Protein AF-A0AAW9BPW0-F1 (afdb_monomer_lite)

Sequence (203 aa):
VCSATAFMILITGAYNVHGAVEGAFLVQNLPADIGANGPVFTQMAIESALPGVGKPFIAVALFFFAFTTILAYYYIAETNIAYIRRTFKVNGLMFILKLVLISAVFYGTVKTANLAWAMGDVGVGLMAWLNIVGILIIFFMSKPALKALTDYEEQQKQGVTEFTFNPVALGIKGADYWEEKYKRKTGQAPTTETTATDTVEQP

Radius of gyration: 25.59 Å; chains: 1; bounding box: 52×50×66 Å

Secondary structure (DSSP, 8-state):
-HHHHHHHHHHTT--EEE-SSTT-EEEESS-TTS-TTSTHHHHHHHHHHSTTTHHHHHHHHHHHHHHHHHHHHHHHHHHHHHHHHHHS--TTHHHHHHHHHHHHHHHHHHS-HHHHHHHHHHHHHHHHHHHHHHHHHHHHHT-HHHHHHHHHHHHHHTT-SS----TTTTT--S-HHHHHHHHHHHSS---SS----------

Structure (mmCIF, N/CA/C/O backbone):
data_AF-A0AAW9BPW0-F1
#
_entry.id   AF-A0AAW9BPW0-F1
#
loop_
_atom_site.group_PDB
_atom_site.id
_atom_site.type_symbol
_atom_site.label_atom_id
_atom_site.label_alt_id
_atom_site.label_comp_id
_atom_site.label_asym_id
_atom_site.label_entity_id
_atom_site.label_seq_id
_atom_site.pdbx_PDB_ins_code
_atom_site.Cartn_x
_atom_site.Cartn_y
_atom_site.Cartn_z
_atom_site.occupancy
_atom_site.B_iso_or_equiv
_atom_site.auth_seq_id
_atom_site.auth_comp_id
_atom_site.auth_asym_id
_atom_site.auth_atom_id
_atom_site.pdbx_PDB_model_num
ATOM 1 N N . VAL A 1 1 ? -0.744 10.289 -6.078 1.00 85.56 1 VAL A N 1
ATOM 2 C CA . VAL A 1 1 ? 0.476 9.609 -6.586 1.00 85.56 1 VAL A CA 1
ATOM 3 C C . VAL A 1 1 ? 0.210 8.927 -7.921 1.00 85.56 1 VAL A C 1
ATOM 5 O O . VAL A 1 1 ? 0.767 9.388 -8.904 1.00 85.56 1 VAL A O 1
ATOM 8 N N . CYS A 1 2 ? -0.694 7.941 -8.006 1.00 91.19 2 CYS A N 1
ATOM 9 C CA . CYS A 1 2 ? -0.978 7.225 -9.263 1.00 91.19 2 CYS A CA 1
ATOM 10 C C . CYS A 1 2 ? -1.364 8.146 -10.434 1.00 91.19 2 CYS A C 1
ATOM 12 O O . CYS A 1 2 ? -0.842 7.983 -11.532 1.00 91.19 2 CYS A O 1
ATOM 14 N N . SER A 1 3 ? -2.197 9.166 -10.194 1.00 93.50 3 SER A N 1
ATOM 15 C CA . SER A 1 3 ? -2.569 10.142 -11.231 1.00 93.50 3 SER A CA 1
ATOM 16 C C . SER A 1 3 ? -1.369 10.938 -11.751 1.00 93.50 3 SER A C 1
ATOM 18 O O . SER A 1 3 ? -1.261 11.164 -12.949 1.00 93.50 3 SER A O 1
ATOM 20 N N . ALA A 1 4 ? -0.433 11.317 -10.873 1.00 91.56 4 ALA A N 1
ATOM 21 C CA . ALA A 1 4 ? 0.786 12.013 -11.282 1.00 91.56 4 ALA A CA 1
ATOM 22 C C . ALA A 1 4 ? 1.671 11.102 -12.145 1.00 91.56 4 ALA A C 1
ATOM 24 O O . ALA A 1 4 ? 2.135 11.529 -13.194 1.00 91.56 4 ALA A O 1
ATOM 25 N N . THR A 1 5 ? 1.840 9.831 -11.759 1.00 92.00 5 THR A N 1
ATOM 26 C CA . THR A 1 5 ? 2.554 8.828 -12.568 1.00 92.00 5 THR A CA 1
ATOM 27 C C . THR A 1 5 ? 1.937 8.670 -13.954 1.00 92.00 5 THR A C 1
ATOM 29 O O . THR A 1 5 ? 2.659 8.721 -14.947 1.00 92.00 5 THR A O 1
ATOM 32 N N . ALA A 1 6 ? 0.610 8.552 -14.032 1.00 92.25 6 ALA A N 1
ATOM 33 C CA . ALA A 1 6 ? -0.099 8.439 -15.300 1.00 92.25 6 ALA A CA 1
ATOM 34 C C . ALA A 1 6 ? 0.094 9.682 -16.182 1.00 92.25 6 ALA A C 1
ATOM 36 O O . ALA A 1 6 ? 0.446 9.552 -17.351 1.00 92.25 6 ALA A O 1
ATOM 37 N N . PHE A 1 7 ? -0.069 10.888 -15.631 1.00 93.38 7 PHE A N 1
ATOM 38 C CA . PHE A 1 7 ? 0.131 12.120 -16.397 1.00 93.38 7 PHE A CA 1
ATOM 39 C C . PHE A 1 7 ? 1.570 12.291 -16.875 1.00 93.38 7 PHE A C 1
ATOM 41 O O . PHE A 1 7 ? 1.772 12.673 -18.022 1.00 93.38 7 PHE A O 1
ATOM 48 N N . MET A 1 8 ? 2.565 11.953 -16.051 1.00 91.75 8 MET A N 1
ATOM 49 C CA . MET A 1 8 ? 3.968 11.980 -16.474 1.00 91.75 8 MET A CA 1
ATOM 50 C C . MET A 1 8 ? 4.202 11.060 -17.674 1.00 91.75 8 MET A C 1
ATOM 52 O O . MET A 1 8 ? 4.782 11.495 -18.663 1.00 91.75 8 MET A O 1
ATOM 56 N N . ILE A 1 9 ? 3.701 9.823 -17.625 1.00 92.94 9 ILE A N 1
ATOM 57 C CA . ILE A 1 9 ? 3.810 8.853 -18.725 1.00 92.94 9 ILE A CA 1
ATOM 58 C C . ILE A 1 9 ? 3.116 9.359 -19.999 1.00 92.94 9 ILE A C 1
ATOM 60 O O . ILE A 1 9 ? 3.687 9.285 -21.085 1.00 92.94 9 ILE A O 1
ATOM 64 N N . LEU A 1 10 ? 1.900 9.895 -19.876 1.00 93.25 10 LEU A N 1
ATOM 65 C CA . LEU A 1 10 ? 1.103 10.330 -21.024 1.00 93.25 10 LEU A CA 1
ATOM 66 C C . LEU A 1 10 ? 1.666 11.593 -21.689 1.00 93.25 10 LEU A C 1
ATOM 68 O O . LEU A 1 10 ? 1.782 11.628 -22.910 1.00 93.25 10 LEU A O 1
ATOM 72 N N . ILE A 1 11 ? 2.043 12.608 -20.903 1.00 93.50 11 ILE A N 1
ATOM 73 C CA . ILE A 1 11 ? 2.557 13.891 -21.417 1.00 93.50 11 ILE A CA 1
ATOM 74 C C . ILE A 1 11 ? 3.910 13.705 -22.110 1.00 93.50 11 ILE A C 1
ATOM 76 O O . ILE A 1 11 ? 4.181 14.349 -23.118 1.00 93.50 11 ILE A O 1
ATOM 80 N N . THR A 1 12 ? 4.753 12.813 -21.591 1.00 92.06 12 THR A N 1
ATOM 81 C CA . THR A 1 12 ? 6.087 12.541 -22.153 1.00 92.06 12 THR A CA 1
ATOM 82 C C . THR A 1 12 ? 6.064 11.570 -23.332 1.00 92.06 12 THR A C 1
ATOM 84 O O . THR A 1 12 ? 7.098 11.332 -23.948 1.00 92.06 12 THR A O 1
ATOM 87 N N . GLY A 1 13 ? 4.908 10.975 -23.645 1.00 91.25 13 GLY A N 1
ATOM 88 C CA . GLY A 1 13 ? 4.811 9.934 -24.666 1.00 91.25 13 GLY A CA 1
ATOM 89 C C . GLY A 1 13 ? 5.504 8.623 -24.281 1.00 91.25 13 GLY A C 1
ATOM 90 O O . GLY A 1 13 ? 5.686 7.762 -25.131 1.00 91.25 13 GLY A O 1
ATOM 91 N N . ALA A 1 14 ? 5.884 8.427 -23.016 1.00 91.38 14 ALA A N 1
ATOM 92 C CA . ALA A 1 14 ? 6.613 7.248 -22.553 1.00 91.38 14 ALA A CA 1
ATOM 93 C C . ALA A 1 14 ? 5.687 6.038 -22.323 1.00 91.38 14 ALA A C 1
ATOM 95 O O . ALA A 1 14 ? 5.677 5.456 -21.240 1.00 91.38 14 ALA A O 1
ATOM 96 N N . TYR A 1 15 ? 4.894 5.656 -23.326 1.00 91.62 15 TYR A N 1
ATOM 97 C CA . TYR A 1 15 ? 3.961 4.526 -23.283 1.00 91.62 15 TYR A CA 1
ATOM 98 C C . TYR A 1 15 ? 3.898 3.785 -24.621 1.00 91.62 15 TYR A C 1
ATOM 100 O O . TYR A 1 15 ? 4.155 4.361 -25.677 1.00 91.62 15 TYR A O 1
ATOM 108 N N . ASN A 1 16 ? 3.476 2.522 -24.566 1.00 91.31 16 ASN A N 1
ATOM 109 C CA . ASN A 1 16 ? 3.155 1.705 -25.734 1.00 91.31 16 ASN A CA 1
ATOM 110 C C . ASN A 1 16 ? 1.688 1.261 -25.657 1.00 91.31 16 ASN A C 1
ATOM 112 O O . ASN A 1 16 ? 1.206 0.883 -24.588 1.00 91.31 16 ASN A O 1
ATOM 116 N N . VAL A 1 17 ? 0.982 1.283 -26.787 1.00 89.06 17 VAL A N 1
ATOM 117 C CA . VAL A 1 17 ? -0.395 0.790 -26.913 1.00 89.06 17 VAL A CA 1
ATOM 118 C C . VAL A 1 17 ? -0.365 -0.513 -27.692 1.00 89.06 17 VAL A C 1
ATOM 120 O O . VAL A 1 17 ? -0.001 -0.534 -28.869 1.00 89.06 17 VAL A O 1
ATOM 123 N N . HIS A 1 18 ? -0.760 -1.594 -27.031 1.00 85.38 18 HIS A N 1
ATOM 124 C CA . HIS A 1 18 ? -0.853 -2.914 -27.643 1.00 85.38 18 HIS A CA 1
ATOM 125 C C . HIS A 1 18 ? -2.139 -3.008 -28.474 1.00 85.38 18 HIS A C 1
ATOM 127 O O . HIS A 1 18 ? -3.193 -2.516 -28.068 1.00 85.38 18 HIS A O 1
ATOM 133 N N . GLY A 1 19 ? -2.032 -3.598 -29.660 1.00 83.12 19 GLY A N 1
ATOM 134 C CA . GLY A 1 19 ? -3.157 -3.897 -30.536 1.00 83.12 19 GLY A CA 1
ATOM 135 C C . GLY A 1 19 ? -3.869 -5.192 -30.149 1.00 83.12 19 GLY A C 1
ATOM 136 O O . GLY A 1 19 ? -3.520 -5.857 -29.179 1.00 83.12 19 GLY A O 1
ATOM 137 N N . ALA A 1 20 ? -4.880 -5.559 -30.939 1.00 81.19 20 ALA A N 1
ATOM 138 C CA . ALA A 1 20 ? -5.683 -6.762 -30.704 1.00 81.19 20 ALA A CA 1
ATOM 139 C C . ALA A 1 20 ? -4.927 -8.079 -30.973 1.00 81.19 20 ALA A C 1
ATOM 141 O O . ALA A 1 20 ? -5.344 -9.130 -30.497 1.00 81.19 20 ALA A O 1
ATOM 142 N N . VAL A 1 21 ? -3.839 -8.027 -31.748 1.00 83.25 21 VAL A N 1
ATOM 143 C CA . VAL A 1 21 ? -2.979 -9.180 -32.042 1.00 83.25 21 VAL A CA 1
ATOM 144 C C . VAL A 1 21 ? -1.733 -9.091 -31.169 1.00 83.25 21 VAL A C 1
ATOM 146 O O . VAL A 1 21 ? -1.126 -8.026 -31.057 1.00 83.25 21 VAL A O 1
ATOM 149 N N . GLU A 1 22 ? -1.347 -10.208 -30.558 1.00 73.62 22 GLU A N 1
ATOM 150 C CA . GLU A 1 22 ? -0.160 -10.290 -29.709 1.00 73.62 22 GLU A CA 1
ATOM 151 C C . GLU A 1 22 ? 1.098 -9.876 -30.498 1.00 73.62 22 GLU A C 1
ATOM 153 O O . GLU A 1 22 ? 1.345 -10.360 -31.602 1.00 73.62 22 GLU A O 1
ATOM 158 N N . GLY A 1 23 ? 1.858 -8.916 -29.964 1.00 72.50 23 GLY A N 1
ATOM 159 C CA . GLY A 1 23 ? 3.029 -8.333 -30.633 1.00 72.50 23 GLY A CA 1
ATOM 160 C C . GLY A 1 23 ? 2.731 -7.217 -31.645 1.00 72.50 23 GLY A C 1
ATOM 161 O O . GLY A 1 23 ? 3.667 -6.571 -32.113 1.00 72.50 23 GLY A O 1
ATOM 162 N N . ALA A 1 24 ? 1.463 -6.932 -31.958 1.00 81.50 24 ALA A N 1
ATOM 163 C CA . ALA A 1 24 ? 1.099 -5.747 -32.728 1.00 81.50 24 ALA A CA 1
ATOM 164 C C . ALA A 1 24 ? 0.989 -4.529 -31.799 1.00 81.50 24 ALA A C 1
ATOM 166 O O . ALA A 1 24 ? 0.305 -4.578 -30.777 1.00 81.50 24 ALA A O 1
ATOM 167 N N . PHE A 1 25 ? 1.616 -3.414 -32.172 1.00 84.38 25 PHE A N 1
ATOM 168 C CA . PHE A 1 25 ? 1.503 -2.143 -31.456 1.00 84.38 25 PHE A CA 1
ATOM 169 C C . PHE A 1 25 ? 0.718 -1.138 -32.299 1.00 84.38 25 PHE A C 1
ATOM 171 O O . PHE A 1 25 ? 1.009 -0.951 -33.477 1.00 84.38 25 PHE A O 1
ATOM 178 N N . LEU A 1 26 ? -0.273 -0.481 -31.692 1.00 86.00 26 LEU A N 1
ATOM 179 C CA . LEU A 1 26 ? -0.971 0.659 -32.301 1.00 86.00 26 LEU A CA 1
ATOM 180 C C . LEU A 1 26 ? -0.131 1.933 -32.187 1.00 86.00 26 LEU A C 1
ATOM 182 O O . LEU A 1 26 ? -0.121 2.763 -33.090 1.00 86.00 26 LEU A O 1
ATOM 186 N N . VAL A 1 27 ? 0.577 2.072 -31.065 1.00 86.00 27 VAL A N 1
ATOM 187 C CA . VAL A 1 27 ? 1.527 3.152 -30.794 1.00 86.00 27 VAL A CA 1
ATOM 188 C C . VAL A 1 27 ? 2.721 2.536 -30.075 1.00 86.00 27 VAL A C 1
ATOM 190 O O . VAL A 1 27 ? 2.547 1.890 -29.042 1.00 86.00 27 VAL A O 1
ATOM 193 N N . GLN A 1 28 ? 3.925 2.734 -30.609 1.00 87.38 28 GLN A N 1
ATOM 194 C CA . GLN A 1 28 ? 5.168 2.242 -30.020 1.00 87.38 28 GLN A CA 1
ATOM 195 C C . GLN A 1 28 ? 6.159 3.400 -29.875 1.00 87.38 28 GLN A C 1
ATOM 197 O O . GLN A 1 28 ? 6.861 3.744 -30.821 1.00 87.38 28 GLN A O 1
ATOM 202 N N . ASN A 1 29 ? 6.212 4.000 -28.687 1.00 88.19 29 ASN A N 1
ATOM 203 C CA . ASN A 1 29 ? 7.162 5.073 -28.372 1.00 88.19 29 ASN A CA 1
ATOM 204 C C . ASN A 1 29 ? 8.427 4.550 -27.675 1.00 88.19 29 ASN A C 1
ATOM 206 O O . ASN A 1 29 ? 9.443 5.238 -27.615 1.00 88.19 29 ASN A O 1
ATOM 210 N N . LEU A 1 30 ? 8.365 3.334 -27.127 1.00 88.12 30 LEU A N 1
ATOM 211 C CA . LEU A 1 30 ? 9.434 2.691 -26.373 1.00 88.12 30 LEU A CA 1
ATOM 212 C C . LEU A 1 30 ? 9.735 1.281 -26.914 1.00 88.12 30 LEU A C 1
ATOM 214 O O . LEU A 1 30 ? 8.862 0.664 -27.535 1.00 88.12 30 LEU A O 1
ATOM 218 N N . PRO A 1 31 ? 10.943 0.739 -26.663 1.00 86.56 31 PRO A N 1
ATOM 219 C CA . PRO A 1 31 ? 11.310 -0.625 -27.045 1.00 86.56 31 PRO A CA 1
ATOM 220 C C . PRO A 1 31 ? 10.279 -1.685 -26.610 1.00 86.56 31 PRO A C 1
ATOM 222 O O . PRO A 1 31 ? 9.701 -1.601 -25.525 1.00 86.56 31 PRO A O 1
ATOM 225 N N . ALA A 1 32 ? 10.021 -2.665 -27.484 1.00 82.06 32 ALA A N 1
ATOM 226 C CA . ALA A 1 32 ? 8.979 -3.685 -27.295 1.00 82.06 32 ALA A CA 1
ATOM 227 C C . ALA A 1 32 ? 9.326 -4.743 -26.228 1.00 82.06 32 ALA A C 1
ATOM 229 O O . ALA A 1 32 ? 8.452 -5.478 -25.780 1.00 82.06 32 ALA A O 1
ATOM 230 N N . ASP A 1 33 ? 10.590 -4.820 -25.816 1.00 82.44 33 ASP A N 1
ATOM 231 C CA . ASP A 1 33 ? 11.089 -5.683 -24.743 1.00 82.44 33 ASP A CA 1
ATOM 232 C C . ASP A 1 33 ? 10.779 -5.136 -23.338 1.00 82.44 33 ASP A C 1
ATOM 234 O O . ASP A 1 33 ? 10.917 -5.853 -22.344 1.00 82.44 33 ASP A O 1
ATOM 238 N N . ILE A 1 34 ? 10.321 -3.883 -23.232 1.00 83.69 34 ILE A N 1
ATOM 239 C CA . ILE A 1 34 ? 9.917 -3.296 -21.955 1.00 83.69 34 ILE A CA 1
ATOM 240 C C . ILE A 1 34 ? 8.580 -3.895 -21.515 1.00 83.69 34 ILE A C 1
ATOM 242 O O . ILE A 1 34 ? 7.519 -3.600 -22.064 1.00 83.69 34 ILE A O 1
ATOM 246 N N . GLY A 1 35 ? 8.629 -4.706 -20.458 1.00 79.88 35 GLY A N 1
ATOM 247 C CA . GLY A 1 35 ? 7.435 -5.296 -19.863 1.00 79.88 35 GLY A CA 1
ATOM 248 C C . GLY A 1 35 ? 6.467 -4.239 -19.319 1.00 79.88 35 GLY A C 1
ATOM 249 O O . GLY A 1 35 ? 6.855 -3.402 -18.503 1.00 79.88 35 GLY A O 1
ATOM 250 N N . ALA A 1 36 ? 5.189 -4.343 -19.707 1.00 81.38 36 ALA A N 1
ATOM 251 C CA . ALA A 1 36 ? 4.085 -3.466 -19.283 1.00 81.38 36 ALA A CA 1
ATOM 252 C C . ALA A 1 36 ? 3.982 -3.286 -17.755 1.00 81.38 36 ALA A C 1
ATOM 254 O O . ALA A 1 36 ? 3.583 -2.236 -17.261 1.00 81.38 36 ALA A O 1
ATOM 255 N N . ASN A 1 37 ? 4.394 -4.308 -17.006 1.00 82.50 37 ASN A N 1
ATOM 256 C CA . ASN A 1 37 ? 4.209 -4.412 -15.560 1.00 82.50 37 ASN A CA 1
ATOM 257 C C . ASN A 1 37 ? 5.405 -3.880 -14.749 1.00 82.50 37 ASN A C 1
ATOM 259 O O . ASN A 1 37 ? 5.519 -4.158 -13.552 1.00 82.50 37 ASN A O 1
ATOM 263 N N . GLY A 1 38 ? 6.328 -3.176 -15.411 1.00 84.69 38 GLY A N 1
ATOM 264 C CA . GLY A 1 38 ? 7.549 -2.641 -14.821 1.00 84.69 38 GLY A CA 1
ATOM 265 C C . GLY A 1 38 ? 7.512 -1.124 -14.591 1.00 84.69 38 GLY A C 1
ATOM 266 O O . GLY A 1 38 ? 6.766 -0.398 -15.245 1.00 84.69 38 GLY A O 1
ATOM 267 N N . PRO A 1 39 ? 8.388 -0.601 -13.715 1.00 88.88 39 PRO A N 1
ATOM 268 C CA . PRO A 1 39 ? 8.487 0.837 -13.444 1.00 88.88 39 PRO A CA 1
ATOM 269 C C . PRO A 1 39 ? 9.143 1.638 -14.582 1.00 88.88 39 PRO A C 1
ATOM 271 O O . PRO A 1 39 ? 9.270 2.861 -14.488 1.00 88.88 39 PRO A O 1
ATOM 274 N N . VAL A 1 40 ? 9.604 0.956 -15.633 1.00 90.94 40 VAL A N 1
ATOM 275 C CA . VAL A 1 40 ? 10.470 1.513 -16.676 1.00 90.94 40 VAL A CA 1
ATOM 276 C C . VAL A 1 40 ? 9.781 2.640 -17.446 1.00 90.94 40 VAL A C 1
ATOM 278 O O . VAL A 1 40 ? 10.431 3.635 -17.745 1.00 90.94 40 VAL A O 1
ATOM 281 N N . PHE A 1 41 ? 8.470 2.563 -17.691 1.00 91.88 41 PHE A N 1
ATOM 282 C CA . PHE A 1 41 ? 7.721 3.645 -18.347 1.00 91.88 41 PHE A CA 1
ATOM 283 C C . PHE A 1 41 ? 7.823 4.966 -17.575 1.00 91.88 41 PHE A C 1
ATOM 285 O O . PHE A 1 41 ? 8.129 6.005 -18.152 1.00 91.88 41 PHE A O 1
ATOM 292 N N . THR A 1 42 ? 7.679 4.919 -16.249 1.00 92.06 42 THR A N 1
ATOM 293 C CA . THR A 1 42 ? 7.848 6.094 -15.381 1.00 92.06 42 THR A CA 1
ATOM 294 C C . THR A 1 42 ? 9.293 6.588 -15.367 1.00 92.06 42 THR A C 1
ATOM 296 O O . THR A 1 42 ? 9.535 7.793 -15.367 1.00 92.06 42 THR A O 1
ATOM 299 N N . GLN A 1 43 ? 10.265 5.671 -15.365 1.00 92.50 43 GLN A N 1
ATOM 300 C CA . GLN A 1 43 ? 11.683 6.031 -15.431 1.00 92.50 43 GLN A CA 1
ATOM 301 C C . GLN A 1 43 ? 12.011 6.753 -16.741 1.00 92.50 43 GLN A C 1
ATOM 303 O O . GLN A 1 43 ? 12.674 7.784 -16.711 1.00 92.50 43 GLN A O 1
ATOM 308 N N . MET A 1 44 ? 11.514 6.251 -17.873 1.00 92.44 44 MET A N 1
ATOM 309 C CA . MET A 1 44 ? 11.705 6.864 -19.189 1.00 92.44 44 MET A CA 1
ATOM 310 C C . MET A 1 44 ? 10.962 8.198 -19.314 1.00 92.44 44 MET A C 1
ATOM 312 O O . MET A 1 44 ? 11.507 9.137 -19.888 1.00 92.44 44 MET A O 1
ATOM 316 N N . ALA A 1 45 ? 9.771 8.315 -18.716 1.00 92.25 45 ALA A N 1
ATOM 317 C CA . ALA A 1 45 ? 9.031 9.572 -18.654 1.00 92.25 45 ALA A CA 1
ATOM 318 C C . ALA A 1 45 ? 9.861 10.676 -17.983 1.00 92.25 45 ALA A C 1
ATOM 320 O O . ALA A 1 45 ? 10.103 11.724 -18.578 1.00 92.25 45 ALA A O 1
ATOM 321 N N . ILE A 1 46 ? 10.359 10.434 -16.766 1.00 92.69 46 ILE A N 1
ATOM 322 C CA . ILE A 1 46 ? 11.163 11.437 -16.052 1.00 92.69 46 ILE A CA 1
ATOM 323 C C . ILE A 1 46 ? 12.515 11.659 -16.720 1.00 92.69 46 ILE A C 1
ATOM 325 O O . ILE A 1 46 ? 12.976 12.794 -16.759 1.00 92.69 46 ILE A O 1
ATOM 329 N N . GLU A 1 47 ? 13.133 10.623 -17.284 1.00 93.25 47 GLU A N 1
ATOM 330 C CA . GLU A 1 47 ? 14.382 10.776 -18.034 1.00 93.25 47 GLU A CA 1
ATOM 331 C C . GLU A 1 47 ? 14.222 11.727 -19.226 1.00 93.25 47 GLU A C 1
ATOM 333 O O . GLU A 1 47 ? 15.129 12.502 -19.509 1.00 93.25 47 GLU A O 1
ATOM 338 N N . SER A 1 48 ? 13.065 11.719 -19.897 1.00 90.75 48 SER A N 1
ATOM 339 C CA . SER A 1 48 ? 12.798 12.653 -20.998 1.00 90.75 48 SER A CA 1
ATOM 340 C C . SER A 1 48 ? 12.684 14.111 -20.531 1.00 90.75 48 SER A C 1
ATOM 342 O O . SER A 1 48 ? 13.085 15.020 -21.253 1.00 90.75 48 SER A O 1
ATOM 344 N N . ALA A 1 49 ? 12.183 14.338 -19.312 1.00 88.88 49 ALA A N 1
ATOM 345 C CA . ALA A 1 49 ? 12.049 15.666 -18.719 1.00 88.88 49 ALA A CA 1
ATOM 346 C C . ALA A 1 49 ? 13.351 16.166 -18.063 1.00 88.88 49 ALA A C 1
ATOM 348 O O . ALA A 1 49 ? 13.649 17.357 -18.108 1.00 88.88 49 ALA A O 1
ATOM 349 N N . LEU A 1 50 ? 14.121 15.263 -17.445 1.00 89.81 50 LEU A N 1
ATOM 350 C CA . LEU A 1 50 ? 15.382 15.532 -16.749 1.00 89.81 50 LEU A CA 1
ATOM 351 C C . LEU A 1 50 ? 16.442 14.485 -17.148 1.00 89.81 50 LEU A C 1
ATOM 353 O O . LEU A 1 50 ? 16.692 13.537 -16.389 1.00 89.81 50 LEU A O 1
ATOM 357 N N . PRO A 1 51 ? 17.084 14.650 -18.319 1.00 90.19 51 PRO A N 1
ATOM 358 C CA . PRO A 1 51 ? 18.084 13.706 -18.809 1.00 90.19 51 PRO A CA 1
ATOM 359 C C . PRO A 1 51 ? 19.263 13.548 -17.841 1.00 90.19 51 PRO A C 1
ATOM 361 O O . PRO A 1 51 ? 19.775 14.524 -17.295 1.00 90.19 51 PRO A O 1
ATOM 364 N N . GLY A 1 52 ? 19.700 12.309 -17.616 1.00 88.19 52 GLY A N 1
ATOM 365 C CA . GLY A 1 52 ? 20.810 11.940 -16.734 1.00 88.19 52 GLY A CA 1
ATOM 366 C C . GLY A 1 52 ? 20.448 11.817 -15.249 1.00 88.19 52 GLY A C 1
ATOM 367 O O . GLY A 1 52 ? 21.138 11.109 -14.516 1.00 88.19 52 GLY A O 1
ATOM 368 N N . VAL A 1 53 ? 19.365 12.457 -14.795 1.00 92.00 53 VAL A N 1
ATOM 369 C CA . VAL A 1 53 ? 18.940 12.449 -13.379 1.00 92.00 53 VAL A CA 1
ATOM 370 C C . VAL A 1 53 ? 17.647 11.660 -13.161 1.00 92.00 53 VAL A C 1
ATOM 372 O O . VAL A 1 53 ? 17.419 11.134 -12.069 1.00 92.00 53 VAL A O 1
ATOM 375 N N . GLY A 1 54 ? 16.803 11.523 -14.184 1.00 88.69 54 GLY A N 1
ATOM 376 C CA . GLY A 1 54 ? 15.462 10.965 -14.039 1.00 88.69 54 GLY A CA 1
ATOM 377 C C . GLY A 1 54 ? 15.417 9.499 -13.610 1.00 88.69 54 GLY A C 1
ATOM 378 O O . GLY A 1 54 ? 14.738 9.155 -12.636 1.00 88.69 54 GLY A O 1
ATOM 379 N N . LYS A 1 55 ? 16.173 8.629 -14.287 1.00 89.31 55 LYS A N 1
ATOM 380 C CA . LYS A 1 55 ? 16.274 7.200 -13.940 1.00 89.31 55 LYS A CA 1
ATOM 381 C C . LYS A 1 55 ? 16.752 6.948 -12.500 1.00 89.31 55 LYS A C 1
ATOM 383 O O . LYS A 1 55 ? 16.038 6.242 -11.778 1.00 89.31 55 LYS A O 1
ATOM 388 N N . PRO A 1 56 ? 17.903 7.487 -12.041 1.00 92.62 56 PRO A N 1
ATOM 389 C CA . PRO A 1 56 ? 18.367 7.249 -10.674 1.00 92.62 56 PRO A CA 1
ATOM 390 C C . PRO A 1 56 ? 17.426 7.853 -9.627 1.00 92.62 56 PRO A C 1
ATOM 392 O O . PRO A 1 56 ? 17.202 7.231 -8.589 1.00 92.62 56 PRO A O 1
ATOM 395 N N . PHE A 1 57 ? 16.802 9.001 -9.910 1.00 92.38 57 PHE A N 1
ATOM 396 C CA . PHE A 1 57 ? 15.809 9.596 -9.016 1.00 92.38 57 PHE A CA 1
ATOM 397 C C . PHE A 1 57 ? 14.620 8.657 -8.766 1.00 92.38 57 PHE A C 1
ATOM 399 O O . PHE A 1 57 ? 14.279 8.373 -7.615 1.00 92.38 57 PHE A O 1
ATOM 406 N N . ILE A 1 58 ? 14.020 8.113 -9.830 1.00 92.81 58 ILE A N 1
ATOM 407 C CA . ILE A 1 58 ? 12.885 7.191 -9.701 1.00 92.81 58 ILE A CA 1
ATOM 408 C C . ILE A 1 58 ? 13.297 5.875 -9.037 1.00 92.81 58 ILE A C 1
ATOM 410 O O . ILE A 1 58 ? 12.524 5.332 -8.252 1.00 92.81 58 ILE A O 1
ATOM 414 N N . ALA A 1 59 ? 14.511 5.376 -9.281 1.00 92.69 59 ALA A N 1
ATOM 415 C CA . ALA A 1 59 ? 15.017 4.190 -8.591 1.00 92.69 59 ALA A CA 1
ATOM 416 C C . ALA A 1 59 ? 15.095 4.392 -7.063 1.00 92.69 59 ALA A C 1
ATOM 418 O O . ALA A 1 59 ? 14.622 3.542 -6.307 1.00 92.69 59 ALA A O 1
ATOM 419 N N . VAL A 1 60 ? 15.617 5.536 -6.603 1.00 94.38 60 VAL A N 1
ATOM 420 C CA . VAL A 1 60 ? 15.678 5.875 -5.169 1.00 94.38 60 VAL A CA 1
ATOM 421 C C . VAL A 1 60 ? 14.276 6.063 -4.583 1.00 94.38 60 VAL A C 1
ATOM 423 O O . VAL A 1 60 ? 13.984 5.555 -3.500 1.00 94.38 60 VAL A O 1
ATOM 426 N N . ALA A 1 61 ? 13.374 6.734 -5.302 1.00 93.38 61 ALA A N 1
ATOM 427 C CA . ALA A 1 61 ? 11.990 6.898 -4.862 1.00 93.38 61 ALA A CA 1
ATOM 428 C C . ALA A 1 61 ? 11.266 5.545 -4.714 1.00 93.38 61 ALA A C 1
ATOM 430 O O . ALA A 1 61 ? 10.591 5.307 -3.710 1.00 93.38 61 ALA A O 1
ATOM 431 N N . LEU A 1 62 ? 11.446 4.633 -5.677 1.00 92.75 62 LEU A N 1
ATOM 432 C CA . LEU A 1 62 ? 10.882 3.282 -5.631 1.00 92.75 62 LEU A CA 1
ATOM 433 C C . LEU A 1 62 ? 11.434 2.460 -4.470 1.00 92.75 62 LEU A C 1
ATOM 435 O O . LEU A 1 62 ? 10.676 1.702 -3.872 1.00 92.75 62 LEU A O 1
ATOM 439 N N . PHE A 1 63 ? 12.709 2.630 -4.116 1.00 93.94 63 PHE A N 1
ATOM 440 C CA . PHE A 1 63 ? 13.289 1.973 -2.947 1.00 93.94 63 PHE A CA 1
ATOM 441 C C . PHE A 1 63 ? 12.542 2.349 -1.660 1.00 93.94 63 PHE A C 1
ATOM 443 O O . PHE A 1 63 ? 12.068 1.465 -0.948 1.00 93.94 63 PHE A O 1
ATOM 450 N N . PHE A 1 64 ? 12.359 3.645 -1.386 1.00 95.38 64 PHE A N 1
ATOM 451 C CA . PHE A 1 64 ? 11.626 4.093 -0.195 1.00 95.38 64 PHE A CA 1
ATOM 452 C C . PHE A 1 64 ? 10.147 3.699 -0.234 1.00 95.38 64 PHE A C 1
ATOM 454 O O . PHE A 1 64 ? 9.576 3.309 0.789 1.00 95.38 64 PHE A O 1
ATOM 461 N N . PHE A 1 65 ? 9.524 3.754 -1.410 1.00 92.81 65 PHE A N 1
ATOM 462 C CA . PHE A 1 65 ? 8.133 3.349 -1.578 1.00 92.81 65 PHE A CA 1
ATOM 463 C C . PHE A 1 65 ? 7.940 1.850 -1.307 1.00 92.81 65 PHE A C 1
ATOM 465 O O . PHE A 1 65 ? 7.077 1.465 -0.518 1.00 92.81 65 PHE A O 1
ATOM 472 N N . ALA A 1 66 ? 8.783 0.995 -1.889 1.00 92.62 66 ALA A N 1
ATOM 473 C CA . ALA A 1 66 ? 8.746 -0.444 -1.654 1.00 92.62 66 ALA A CA 1
ATOM 474 C C . ALA A 1 66 ? 9.074 -0.784 -0.194 1.00 92.62 66 ALA A C 1
ATOM 476 O O . ALA A 1 66 ? 8.379 -1.592 0.418 1.00 92.62 66 ALA A O 1
ATOM 477 N N . PHE A 1 67 ? 10.079 -0.129 0.394 1.00 93.75 67 PHE A N 1
ATOM 478 C CA . PHE A 1 67 ? 10.472 -0.340 1.787 1.00 93.75 67 PHE A CA 1
ATOM 479 C C . PHE A 1 67 ? 9.336 -0.025 2.766 1.00 93.75 67 PHE A C 1
ATOM 481 O O . PHE A 1 67 ? 8.979 -0.860 3.597 1.00 93.75 67 PHE A O 1
ATOM 488 N N . THR A 1 68 ? 8.722 1.154 2.641 1.00 95.56 68 THR A N 1
ATOM 489 C CA . THR A 1 68 ? 7.596 1.545 3.504 1.00 95.56 68 THR A CA 1
ATOM 490 C C . THR A 1 68 ? 6.384 0.640 3.295 1.00 95.56 68 THR A C 1
ATOM 492 O O . THR A 1 68 ? 5.727 0.267 4.266 1.00 95.56 68 THR A O 1
ATOM 495 N N . THR A 1 69 ? 6.137 0.200 2.058 1.00 93.81 69 THR A N 1
ATOM 496 C CA . THR A 1 69 ? 5.075 -0.762 1.740 1.00 93.81 69 THR A CA 1
ATOM 497 C C . THR A 1 69 ? 5.311 -2.108 2.430 1.00 93.81 69 THR A C 1
ATOM 499 O O . THR A 1 69 ? 4.414 -2.611 3.103 1.00 93.81 69 THR A O 1
ATOM 502 N N . ILE A 1 70 ? 6.518 -2.677 2.343 1.00 93.81 70 ILE A N 1
ATOM 503 C CA . ILE A 1 70 ? 6.865 -3.949 3.002 1.00 93.81 70 ILE A CA 1
ATOM 504 C C . ILE A 1 70 ? 6.689 -3.847 4.524 1.00 93.81 70 ILE A C 1
ATOM 506 O O . ILE A 1 70 ? 6.127 -4.758 5.135 1.00 93.81 70 ILE A O 1
ATOM 510 N N . LEU A 1 71 ? 7.117 -2.738 5.137 1.00 93.62 71 LEU A N 1
ATOM 511 C CA . LEU A 1 71 ? 6.932 -2.508 6.574 1.00 93.62 71 LEU A CA 1
ATOM 512 C C . LEU A 1 71 ? 5.455 -2.418 6.969 1.00 93.62 71 LEU A C 1
ATOM 514 O O . LEU A 1 71 ? 5.052 -3.020 7.965 1.00 93.62 71 LEU A O 1
ATOM 518 N N . ALA A 1 72 ? 4.640 -1.709 6.186 1.00 94.31 72 ALA A N 1
ATOM 519 C CA . ALA A 1 72 ? 3.205 -1.618 6.430 1.00 94.31 72 ALA A CA 1
ATOM 520 C C . ALA A 1 72 ? 2.535 -3.000 6.347 1.00 94.31 72 ALA A C 1
ATOM 522 O O . ALA A 1 72 ? 1.770 -3.368 7.239 1.00 94.31 72 ALA A O 1
ATOM 523 N N . TYR A 1 73 ? 2.874 -3.807 5.335 1.00 91.94 73 TYR A N 1
ATOM 524 C CA . TYR A 1 73 ? 2.364 -5.176 5.214 1.00 91.94 73 TYR A CA 1
ATOM 525 C C . TYR A 1 73 ? 2.825 -6.084 6.357 1.00 91.94 73 TYR A C 1
ATOM 527 O O . TYR A 1 73 ? 2.021 -6.873 6.856 1.00 91.94 73 TYR A O 1
ATOM 535 N N . TYR A 1 74 ? 4.074 -5.954 6.817 1.00 93.44 74 TYR A N 1
ATOM 536 C CA . TYR A 1 74 ? 4.549 -6.670 8.003 1.00 93.44 74 TYR A CA 1
ATOM 537 C C . TYR A 1 74 ? 3.703 -6.321 9.234 1.00 93.44 74 TYR A C 1
ATOM 539 O O . TYR A 1 74 ? 3.234 -7.223 9.922 1.00 93.44 74 TYR A O 1
ATOM 547 N N . TYR A 1 75 ? 3.451 -5.032 9.479 1.00 93.50 75 TYR A N 1
ATOM 548 C CA . TYR A 1 75 ? 2.656 -4.577 10.622 1.00 93.50 75 TYR A CA 1
ATOM 549 C C . TYR A 1 75 ? 1.204 -5.080 10.574 1.00 93.50 75 TYR A C 1
ATOM 551 O O . TYR A 1 75 ? 0.662 -5.547 11.582 1.00 93.50 75 TYR A O 1
ATOM 559 N N . ILE A 1 76 ? 0.578 -5.043 9.393 1.00 91.94 76 ILE A N 1
ATOM 560 C CA . ILE A 1 76 ? -0.772 -5.585 9.185 1.00 91.94 76 ILE A CA 1
ATOM 561 C C . ILE A 1 76 ? -0.782 -7.095 9.469 1.00 91.94 76 ILE A C 1
ATOM 563 O O . ILE A 1 76 ? -1.645 -7.586 10.198 1.00 91.94 76 ILE A O 1
ATOM 567 N N . ALA A 1 77 ? 0.196 -7.838 8.947 1.00 91.75 77 ALA A N 1
ATOM 568 C CA . ALA A 1 77 ? 0.296 -9.278 9.165 1.00 91.75 77 ALA A CA 1
ATOM 569 C C . ALA A 1 77 ? 0.573 -9.636 10.635 1.00 91.75 77 ALA A C 1
ATOM 571 O O . ALA A 1 77 ? -0.029 -10.571 11.164 1.00 91.75 77 ALA A O 1
ATOM 572 N N . GLU A 1 78 ? 1.433 -8.879 11.317 1.00 90.88 78 GLU A N 1
ATOM 573 C CA . GLU A 1 78 ? 1.728 -9.051 12.740 1.00 90.88 78 GLU A CA 1
ATOM 574 C C . GLU A 1 78 ? 0.475 -8.830 13.592 1.00 90.88 78 GLU A C 1
ATOM 576 O O . GLU A 1 78 ? 0.175 -9.644 14.466 1.00 90.88 78 GLU A O 1
ATOM 581 N N . THR A 1 79 ? -0.313 -7.799 13.279 1.00 90.38 79 THR A N 1
ATOM 582 C CA . THR A 1 79 ? -1.587 -7.519 13.957 1.00 90.38 79 THR A CA 1
ATOM 583 C C . THR A 1 79 ? -2.600 -8.649 13.741 1.00 90.38 79 THR A C 1
ATOM 585 O O . THR A 1 79 ? -3.231 -9.109 14.697 1.00 90.38 79 THR A O 1
ATOM 588 N N . ASN A 1 80 ? -2.711 -9.167 12.513 1.00 89.88 80 ASN A N 1
ATOM 589 C CA . ASN A 1 80 ? -3.593 -10.295 12.195 1.00 89.88 80 ASN A CA 1
ATOM 590 C C . ASN A 1 80 ? -3.177 -11.578 12.933 1.00 89.88 80 ASN A C 1
ATOM 592 O O . ASN A 1 80 ? -4.016 -12.283 13.497 1.00 89.88 80 ASN A O 1
ATOM 596 N N . ILE A 1 81 ? -1.876 -11.869 12.996 1.00 88.75 81 ILE A N 1
ATOM 597 C CA . ILE A 1 81 ? -1.350 -13.013 13.750 1.00 88.75 81 ILE A CA 1
ATOM 598 C C . ILE A 1 81 ? -1.558 -12.828 15.253 1.00 88.75 81 ILE A C 1
ATOM 600 O O . ILE A 1 81 ? -1.922 -13.785 15.938 1.00 88.75 81 ILE A O 1
ATOM 604 N N . ALA A 1 82 ? -1.356 -11.621 15.783 1.00 87.81 82 ALA A N 1
ATOM 605 C CA . ALA A 1 82 ? -1.600 -11.323 17.188 1.00 87.81 82 ALA A CA 1
ATOM 606 C C . ALA A 1 82 ? -3.072 -11.555 17.564 1.00 87.81 82 ALA A C 1
ATOM 608 O O . ALA A 1 82 ? -3.345 -12.083 18.644 1.00 87.81 82 ALA A O 1
ATOM 609 N N . TYR A 1 83 ? -4.007 -11.233 16.663 1.00 85.88 83 TYR A N 1
ATOM 610 C CA . TYR A 1 83 ? -5.423 -11.558 16.822 1.00 85.88 83 TYR A CA 1
ATOM 611 C C . TYR A 1 83 ? -5.663 -13.075 16.842 1.00 85.88 83 TYR A C 1
ATOM 613 O O . TYR A 1 83 ? -6.246 -13.582 17.799 1.00 85.88 83 TYR A O 1
ATOM 621 N N . ILE A 1 84 ? -5.138 -13.822 15.863 1.00 86.50 84 ILE A N 1
ATOM 622 C CA . ILE A 1 84 ? -5.281 -15.291 15.801 1.00 86.50 84 ILE A CA 1
ATOM 623 C C . ILE A 1 84 ? -4.683 -15.962 17.041 1.00 86.50 84 ILE A C 1
ATOM 625 O O . ILE A 1 84 ? -5.273 -16.898 17.583 1.00 86.50 84 ILE A O 1
ATOM 629 N N . ARG A 1 85 ? -3.544 -15.465 17.536 1.00 83.94 85 ARG A N 1
ATOM 630 C CA . ARG A 1 85 ? -2.846 -16.014 18.706 1.00 83.94 85 ARG A CA 1
ATOM 631 C C . ARG A 1 85 ? -3.676 -15.947 19.991 1.00 83.94 85 ARG A C 1
ATOM 633 O O . ARG A 1 85 ? -3.459 -16.762 20.888 1.00 83.94 85 ARG A O 1
ATOM 640 N N . ARG A 1 86 ? -4.629 -15.009 20.095 1.00 79.62 86 ARG A N 1
ATOM 641 C CA . ARG A 1 86 ? -5.565 -14.954 21.235 1.00 79.62 86 ARG A CA 1
ATOM 642 C C . ARG A 1 86 ? -6.428 -16.215 21.313 1.00 79.62 86 ARG A C 1
ATOM 644 O O . ARG A 1 86 ? -6.708 -16.675 22.415 1.00 79.62 86 ARG A O 1
ATOM 651 N N . THR A 1 87 ? -6.778 -16.791 20.164 1.00 77.31 87 THR A N 1
ATOM 652 C CA . THR A 1 87 ? -7.591 -18.010 20.060 1.00 77.31 87 THR A CA 1
ATOM 653 C C . THR A 1 87 ? -6.718 -19.264 19.958 1.00 77.31 87 THR A C 1
ATOM 655 O O . THR A 1 87 ? -6.920 -20.223 20.698 1.00 77.31 87 THR A O 1
ATOM 658 N N . PHE A 1 88 ? -5.697 -19.251 19.096 1.00 73.56 88 PHE A N 1
ATOM 659 C CA . PHE A 1 88 ? -4.767 -20.362 18.882 1.00 73.56 88 PHE A CA 1
ATOM 660 C C . PHE A 1 88 ? -3.405 -20.044 19.509 1.00 73.56 88 PHE A C 1
ATOM 662 O O . PHE A 1 88 ? -2.586 -19.333 18.930 1.00 73.56 88 PHE A O 1
ATOM 669 N N . LYS A 1 89 ? -3.137 -20.585 20.705 1.00 72.56 89 LYS A N 1
ATOM 670 C CA . LYS A 1 89 ? -1.902 -20.342 21.478 1.00 72.56 89 LYS A CA 1
ATOM 671 C C . LYS A 1 89 ? -0.686 -21.097 20.927 1.00 72.56 89 LYS A C 1
ATOM 673 O O . LYS A 1 89 ? -0.048 -21.875 21.629 1.00 72.56 89 LYS A O 1
ATOM 678 N N . VAL A 1 90 ? -0.354 -20.872 19.664 1.00 74.81 90 VAL A N 1
ATOM 679 C CA . VAL A 1 90 ? 0.847 -21.432 19.047 1.00 74.81 90 VAL A CA 1
ATOM 680 C C . VAL A 1 90 ? 2.004 -20.454 19.273 1.00 74.81 90 VAL A C 1
ATOM 682 O O . VAL A 1 90 ? 1.924 -19.259 18.975 1.00 74.81 90 VAL A O 1
ATOM 685 N N . ASN A 1 91 ? 3.087 -20.952 19.863 1.00 74.44 91 ASN A N 1
ATOM 686 C CA . ASN A 1 91 ? 4.288 -20.161 20.112 1.00 74.44 91 ASN A CA 1
ATOM 687 C C . ASN A 1 91 ? 5.132 -20.065 18.832 1.00 74.44 91 ASN A C 1
ATOM 689 O O . ASN A 1 91 ? 5.228 -21.022 18.073 1.00 74.44 91 ASN A O 1
ATOM 693 N N . GLY A 1 92 ? 5.745 -18.903 18.585 1.00 80.81 92 GLY A N 1
ATOM 694 C CA . GLY A 1 92 ? 6.677 -18.711 17.465 1.00 80.81 92 GLY A CA 1
ATOM 695 C C . GLY A 1 92 ? 6.084 -18.185 16.151 1.00 80.81 92 GLY A C 1
ATOM 696 O O . GLY A 1 92 ? 6.858 -17.893 15.244 1.00 80.81 92 GLY A O 1
ATOM 697 N N . LEU A 1 93 ? 4.765 -17.961 16.035 1.00 84.19 93 LEU A N 1
ATOM 698 C CA . LEU A 1 93 ? 4.168 -17.425 14.793 1.00 84.19 93 LEU A CA 1
ATOM 699 C C . LEU A 1 93 ? 4.784 -16.101 14.326 1.00 84.19 93 LEU A C 1
ATOM 701 O O . LEU A 1 93 ? 4.969 -15.911 13.130 1.00 84.19 93 LEU A O 1
ATOM 705 N N . MET A 1 94 ? 5.126 -15.194 15.247 1.00 85.06 94 MET A N 1
ATOM 706 C CA . MET A 1 94 ? 5.750 -13.917 14.870 1.00 85.06 94 MET A CA 1
ATOM 707 C C . MET A 1 94 ? 7.146 -14.112 14.268 1.00 85.06 94 MET A C 1
ATOM 709 O O . MET A 1 94 ? 7.537 -13.385 13.361 1.00 85.06 94 MET A O 1
ATOM 713 N N . PHE A 1 95 ? 7.900 -15.110 14.739 1.00 88.25 95 PHE A N 1
ATOM 714 C CA . PHE A 1 95 ? 9.204 -15.436 14.163 1.00 88.25 95 PHE A CA 1
ATOM 715 C C . PHE A 1 95 ? 9.054 -16.071 12.776 1.00 88.25 95 PHE A C 1
ATOM 717 O O . PHE A 1 95 ? 9.748 -15.677 11.842 1.00 88.25 95 PHE A O 1
ATOM 724 N N . ILE A 1 96 ? 8.087 -16.980 12.619 1.00 90.06 96 ILE A N 1
ATOM 725 C CA . ILE A 1 96 ? 7.751 -17.581 11.321 1.00 90.06 96 ILE A CA 1
ATOM 726 C C . ILE A 1 96 ? 7.327 -16.498 10.322 1.00 90.06 96 ILE A C 1
ATOM 728 O O . ILE A 1 96 ? 7.817 -16.499 9.198 1.00 90.06 96 ILE A O 1
ATOM 732 N N . LEU A 1 97 ? 6.492 -15.535 10.732 1.00 91.06 97 LEU A N 1
ATOM 733 C CA . LEU A 1 97 ? 6.086 -14.412 9.881 1.00 91.06 97 LEU A CA 1
ATOM 734 C C . LEU A 1 97 ? 7.297 -13.639 9.350 1.00 91.06 97 LEU A C 1
ATOM 736 O O . LEU A 1 97 ? 7.374 -13.378 8.152 1.00 91.06 97 LEU A O 1
ATOM 740 N N . LYS A 1 98 ? 8.250 -13.296 10.226 1.00 91.75 98 LYS A N 1
ATOM 741 C CA . LYS A 1 98 ? 9.479 -12.592 9.829 1.00 91.75 98 LYS A CA 1
ATOM 742 C C . LYS A 1 98 ? 10.275 -13.395 8.804 1.00 91.75 98 LYS A C 1
ATOM 744 O O . LYS A 1 98 ? 10.680 -12.840 7.787 1.00 91.75 98 LYS A O 1
ATOM 749 N N . LEU A 1 99 ? 10.464 -14.695 9.045 1.00 93.81 99 LEU A N 1
ATOM 750 C CA . LEU A 1 99 ? 11.181 -15.572 8.117 1.00 93.81 99 LEU A CA 1
ATOM 751 C C . LEU A 1 99 ? 10.481 -15.675 6.761 1.00 93.81 99 LEU A C 1
ATOM 753 O O . LEU A 1 99 ? 11.139 -15.548 5.730 1.00 93.81 99 LEU A O 1
ATOM 757 N N . VAL A 1 100 ? 9.161 -15.865 6.750 1.00 93.25 100 VAL A N 1
ATOM 758 C CA . VAL A 1 100 ? 8.366 -15.941 5.517 1.00 93.25 100 VAL A CA 1
ATOM 759 C C . VAL A 1 100 ? 8.444 -14.628 4.748 1.00 93.25 100 VAL A C 1
ATOM 761 O O . VAL A 1 100 ? 8.684 -14.653 3.545 1.00 93.25 100 VAL A O 1
ATOM 764 N N . LEU A 1 101 ? 8.308 -13.486 5.425 1.00 93.00 101 LEU A N 1
ATOM 765 C CA . LEU A 1 101 ? 8.354 -12.177 4.779 1.00 93.00 10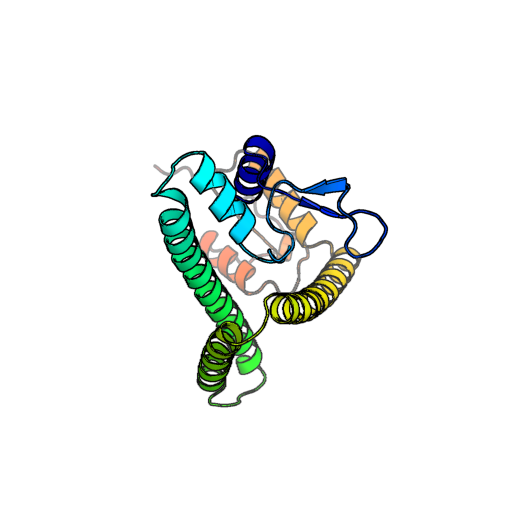1 LEU A CA 1
ATOM 766 C C . LEU A 1 101 ? 9.738 -11.880 4.188 1.00 93.00 101 LEU A C 1
ATOM 768 O O . LEU A 1 101 ? 9.822 -11.486 3.030 1.00 93.00 101 LEU A O 1
ATOM 772 N N . ILE A 1 102 ? 10.825 -12.135 4.925 1.00 93.31 102 ILE A N 1
ATOM 773 C CA . ILE A 1 102 ? 12.194 -11.969 4.405 1.00 93.31 102 ILE A CA 1
ATOM 774 C C . ILE A 1 102 ? 12.429 -12.895 3.204 1.00 93.31 102 ILE A C 1
ATOM 776 O O . ILE A 1 102 ? 12.964 -12.461 2.183 1.00 93.31 102 ILE A O 1
ATOM 780 N N . SER A 1 103 ? 11.979 -14.149 3.295 1.00 92.94 103 SER A N 1
ATOM 781 C CA . SER A 1 103 ? 12.098 -15.120 2.203 1.00 92.94 103 SER A CA 1
ATOM 782 C C . SE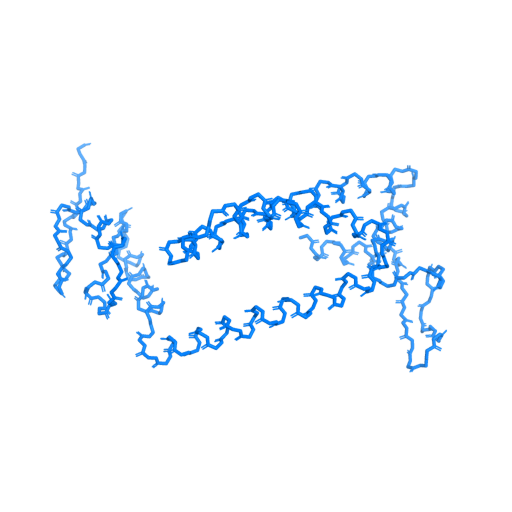R A 1 103 ? 11.296 -14.691 0.975 1.00 92.94 103 SER A C 1
ATOM 784 O O . SER A 1 103 ? 11.788 -14.815 -0.141 1.00 92.94 103 SER A O 1
ATOM 786 N N . ALA A 1 104 ? 10.091 -14.147 1.161 1.00 91.50 104 ALA A N 1
ATOM 787 C CA . ALA A 1 104 ? 9.245 -13.647 0.082 1.00 91.50 104 ALA A CA 1
ATOM 788 C C . ALA A 1 104 ? 9.843 -12.403 -0.591 1.00 91.50 104 ALA A C 1
ATOM 790 O O . ALA A 1 104 ? 9.826 -12.312 -1.816 1.00 91.50 104 ALA A O 1
ATOM 791 N N . VAL A 1 105 ? 10.423 -11.478 0.184 1.00 91.75 105 VAL A N 1
ATOM 792 C CA . VAL A 1 105 ? 11.131 -10.304 -0.354 1.00 91.75 105 VAL A CA 1
ATOM 793 C C . VAL A 1 105 ? 12.335 -10.742 -1.183 1.00 91.75 105 VAL A C 1
ATOM 795 O O . VAL A 1 105 ? 12.490 -10.283 -2.310 1.00 91.75 105 VAL A O 1
ATOM 798 N N . PHE A 1 106 ? 13.149 -11.670 -0.670 1.00 91.88 106 PHE A N 1
ATOM 799 C CA . PHE A 1 106 ? 14.273 -12.229 -1.422 1.00 91.88 106 PHE A CA 1
ATOM 800 C C . PHE A 1 106 ? 13.805 -12.975 -2.678 1.00 91.88 106 PHE A C 1
ATOM 802 O O . PHE A 1 106 ? 14.342 -12.778 -3.760 1.00 91.88 106 PHE A O 1
ATOM 809 N N . TYR A 1 107 ? 12.759 -13.791 -2.571 1.00 90.19 107 TYR A N 1
ATOM 810 C CA . TYR A 1 107 ? 12.174 -14.487 -3.716 1.00 90.19 107 TYR A CA 1
ATOM 811 C C . TYR A 1 107 ? 11.656 -13.509 -4.784 1.00 90.19 107 TYR A C 1
ATOM 813 O O . TYR A 1 107 ? 11.807 -13.757 -5.981 1.00 90.19 107 TYR A O 1
ATOM 821 N N . GLY A 1 108 ? 11.113 -12.366 -4.358 1.00 87.56 108 GLY A N 1
ATOM 822 C CA . GLY A 1 108 ? 10.661 -11.289 -5.232 1.00 87.56 108 GLY A CA 1
ATOM 823 C C . GLY A 1 108 ? 11.774 -10.634 -6.054 1.00 87.56 108 GLY A C 1
ATOM 824 O O . GLY A 1 108 ? 11.488 -10.145 -7.141 1.00 87.56 108 GLY A O 1
ATOM 825 N N . THR A 1 109 ? 13.037 -10.665 -5.608 1.00 86.88 109 THR A N 1
ATOM 826 C CA . THR A 1 109 ? 14.158 -10.104 -6.391 1.00 86.88 109 THR A CA 1
ATOM 827 C C . THR A 1 109 ? 14.596 -11.008 -7.545 1.00 86.88 109 THR A C 1
ATOM 829 O O . THR A 1 109 ? 15.223 -10.534 -8.488 1.00 86.88 109 THR A O 1
ATOM 832 N N . VAL A 1 110 ? 14.259 -12.302 -7.489 1.00 88.12 110 VAL A N 1
ATOM 833 C CA . VAL A 1 110 ? 14.684 -13.318 -8.470 1.00 88.12 110 VAL A CA 1
ATOM 834 C C . VAL A 1 110 ? 13.589 -13.623 -9.499 1.00 88.12 110 VAL A C 1
ATOM 836 O O . VAL A 1 110 ? 13.866 -14.154 -10.575 1.00 88.12 110 VAL A O 1
ATOM 839 N N . LYS A 1 111 ? 12.324 -13.333 -9.183 1.00 87.38 111 LYS A N 1
ATOM 840 C CA . LYS A 1 111 ? 11.177 -13.680 -10.033 1.00 87.38 111 LYS A CA 1
ATOM 841 C C . LYS A 1 111 ? 10.729 -12.538 -10.934 1.00 87.38 111 LYS A C 1
ATOM 843 O O . LYS A 1 111 ? 11.034 -11.372 -10.717 1.00 87.38 111 LYS A O 1
ATOM 848 N N . THR A 1 112 ? 9.990 -12.906 -11.980 1.00 85.38 112 THR A N 1
ATOM 849 C CA . THR A 1 112 ? 9.438 -11.946 -12.935 1.00 85.38 112 THR A CA 1
ATOM 850 C C . THR A 1 112 ? 8.311 -11.139 -12.298 1.00 85.38 112 THR A C 1
ATOM 852 O 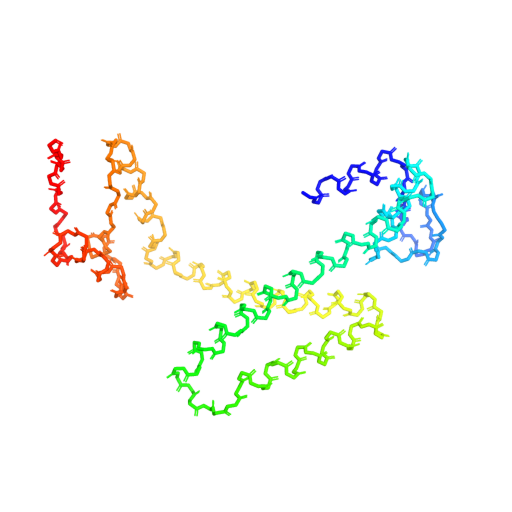O . THR A 1 112 ? 7.539 -11.657 -11.486 1.00 85.38 112 THR A O 1
ATOM 855 N N . ALA A 1 113 ? 8.172 -9.880 -12.721 1.00 84.94 113 ALA A N 1
ATOM 856 C CA . ALA A 1 113 ? 7.096 -9.006 -12.259 1.00 84.94 113 ALA A CA 1
ATOM 857 C C . ALA A 1 113 ? 5.710 -9.641 -12.475 1.00 84.94 113 ALA A C 1
ATOM 859 O O . ALA A 1 113 ? 4.866 -9.578 -11.591 1.00 84.94 113 ALA A O 1
ATOM 860 N N . ASN A 1 114 ? 5.496 -10.326 -13.605 1.00 86.62 114 ASN A N 1
ATOM 861 C CA . ASN A 1 114 ? 4.221 -10.981 -13.924 1.00 86.62 114 ASN A CA 1
ATOM 862 C C . ASN A 1 114 ? 3.812 -12.019 -12.875 1.00 86.62 114 ASN A C 1
ATOM 864 O O . ASN A 1 114 ? 2.646 -12.081 -12.501 1.00 86.62 114 ASN A O 1
ATOM 868 N N . LEU A 1 115 ? 4.762 -12.820 -12.380 1.00 87.50 115 LEU A N 1
ATOM 869 C CA . LEU A 1 115 ? 4.467 -13.808 -11.345 1.00 87.50 115 LEU A CA 1
ATOM 870 C C . LEU A 1 115 ? 4.119 -13.131 -10.013 1.00 87.50 115 LEU A C 1
ATOM 872 O O . LEU A 1 115 ? 3.203 -13.577 -9.325 1.00 87.50 115 LEU A O 1
ATOM 876 N N . ALA A 1 116 ? 4.829 -12.054 -9.666 1.00 87.94 116 ALA A N 1
ATOM 877 C CA . ALA A 1 116 ? 4.550 -11.282 -8.459 1.00 87.94 116 ALA A CA 1
ATOM 878 C C . ALA A 1 116 ? 3.150 -10.646 -8.505 1.00 87.94 116 ALA A C 1
ATOM 880 O O . ALA A 1 116 ? 2.404 -10.756 -7.533 1.00 87.94 116 ALA A O 1
ATOM 881 N N . TRP A 1 117 ? 2.771 -10.060 -9.646 1.00 89.12 117 TRP A N 1
ATOM 882 C CA . TRP A 1 117 ? 1.427 -9.522 -9.871 1.00 89.12 117 TRP A CA 1
ATOM 883 C C . TRP A 1 117 ? 0.359 -10.614 -9.809 1.00 89.12 117 TRP A C 1
ATOM 885 O O . TRP A 1 117 ? -0.599 -10.464 -9.062 1.00 89.12 117 TRP A O 1
ATOM 895 N N . ALA A 1 118 ? 0.565 -11.758 -10.468 1.00 91.25 118 ALA A N 1
ATOM 896 C CA . ALA A 1 118 ? -0.390 -12.865 -10.432 1.00 91.25 118 ALA A CA 1
ATOM 897 C C . ALA A 1 118 ? -0.622 -13.409 -9.009 1.00 91.25 118 ALA A C 1
ATOM 899 O O . ALA A 1 118 ? -1.760 -13.655 -8.613 1.00 91.25 118 ALA A O 1
ATOM 900 N N . MET A 1 119 ? 0.440 -13.571 -8.208 1.00 89.25 119 MET A N 1
ATOM 901 C CA . MET A 1 119 ? 0.297 -13.940 -6.792 1.00 89.25 119 MET A CA 1
ATOM 902 C C . MET A 1 119 ? -0.421 -12.853 -5.983 1.00 89.25 119 MET A C 1
ATOM 904 O O . MET A 1 119 ? -1.242 -13.176 -5.122 1.00 89.25 119 MET A O 1
ATOM 908 N N . GLY A 1 120 ? -0.114 -11.581 -6.254 1.00 89.44 120 GLY A N 1
ATOM 909 C CA . GLY A 1 120 ? -0.755 -10.432 -5.620 1.00 89.44 120 GLY A CA 1
ATOM 910 C C . GLY A 1 120 ? -2.256 -10.382 -5.889 1.00 89.44 120 GLY A C 1
ATOM 911 O O . GLY A 1 120 ? -3.036 -10.282 -4.943 1.00 89.44 120 GLY A O 1
ATOM 912 N N . ASP A 1 121 ? -2.665 -10.536 -7.146 1.00 92.62 121 ASP A N 1
ATOM 913 C CA . ASP A 1 121 ? -4.065 -10.484 -7.569 1.00 92.62 121 ASP A CA 1
ATOM 914 C C . ASP A 1 121 ? -4.897 -11.589 -6.913 1.00 92.62 121 ASP A C 1
ATOM 916 O O . ASP A 1 121 ? -5.993 -11.333 -6.412 1.00 92.62 121 ASP A O 1
ATOM 920 N N . VAL A 1 122 ? -4.360 -12.811 -6.831 1.00 93.81 122 VAL A N 1
ATOM 921 C CA . VAL A 1 122 ? -5.027 -13.922 -6.135 1.00 93.81 122 VAL A CA 1
ATOM 922 C C . VAL A 1 122 ? -5.158 -13.633 -4.636 1.00 93.81 122 VAL A C 1
ATOM 924 O O . VAL A 1 122 ? -6.231 -13.831 -4.060 1.00 93.81 122 VAL A O 1
ATOM 927 N N . GLY A 1 123 ? -4.091 -13.142 -3.997 1.00 91.06 123 GLY A N 1
ATOM 928 C CA . GLY A 1 123 ? -4.082 -12.846 -2.563 1.00 91.06 123 GLY A CA 1
ATOM 929 C C . GLY A 1 123 ? -5.044 -11.719 -2.178 1.00 91.06 123 GLY A C 1
ATOM 930 O O . GLY A 1 123 ? -5.876 -11.885 -1.282 1.00 91.06 123 GLY A O 1
ATOM 931 N N . VAL A 1 124 ? -4.966 -10.587 -2.881 1.00 91.88 124 VAL A N 1
ATOM 932 C CA . VAL A 1 124 ? -5.848 -9.430 -2.665 1.00 91.88 124 VAL A CA 1
ATOM 933 C C . VAL A 1 124 ? -7.284 -9.774 -3.046 1.00 91.88 124 VAL A C 1
ATOM 935 O O . VAL A 1 124 ? -8.202 -9.401 -2.320 1.00 91.88 124 VAL A O 1
ATOM 938 N N . GLY A 1 125 ? -7.495 -10.535 -4.123 1.00 93.06 125 GLY A N 1
ATOM 939 C CA . GLY A 1 125 ? -8.817 -10.999 -4.535 1.00 93.06 125 GLY A CA 1
ATOM 940 C C . GLY A 1 125 ? -9.499 -11.842 -3.458 1.00 93.06 125 GLY A C 1
ATOM 941 O O . GLY A 1 125 ? -10.642 -11.564 -3.092 1.00 93.06 125 GLY A O 1
ATOM 942 N N . LEU A 1 126 ? -8.792 -12.822 -2.886 1.00 94.00 126 LEU A N 1
ATOM 943 C CA . LEU A 1 126 ? -9.320 -13.644 -1.793 1.00 94.00 126 LEU A CA 1
ATOM 944 C C . LEU A 1 126 ? -9.658 -12.797 -0.555 1.00 94.00 126 LEU A C 1
ATOM 946 O O . LEU A 1 126 ? -10.735 -12.947 0.024 1.00 94.00 126 LEU A O 1
ATOM 950 N N . MET A 1 127 ? -8.762 -11.883 -0.172 1.00 91.88 127 MET A N 1
ATOM 951 C CA . MET A 1 127 ? -8.980 -10.968 0.952 1.00 91.88 127 MET A CA 1
ATOM 952 C C . MET A 1 127 ? -10.200 -10.064 0.720 1.00 91.88 127 MET A C 1
ATOM 954 O O . MET A 1 127 ? -11.021 -9.882 1.621 1.00 91.88 127 MET A O 1
ATOM 958 N N . ALA A 1 128 ? -10.337 -9.513 -0.487 1.00 94.31 128 ALA A N 1
ATOM 959 C CA . ALA A 1 128 ? -11.436 -8.634 -0.852 1.00 94.31 128 ALA A CA 1
ATOM 960 C C . ALA A 1 128 ? -12.780 -9.363 -0.782 1.00 94.31 128 ALA A C 1
ATOM 962 O O . ALA A 1 128 ? -13.709 -8.846 -0.166 1.00 94.31 128 ALA A O 1
ATOM 963 N N . TRP A 1 129 ? -12.882 -10.574 -1.337 1.00 93.75 129 TRP A N 1
ATOM 964 C CA . TRP A 1 129 ? -14.129 -11.343 -1.314 1.00 93.75 129 TRP A CA 1
ATOM 965 C C . TRP A 1 129 ? -14.606 -11.656 0.103 1.00 93.75 129 TRP A C 1
ATOM 967 O O . TRP A 1 129 ? -15.777 -11.432 0.411 1.00 93.75 129 TRP A O 1
ATOM 977 N N . LEU A 1 130 ? -13.707 -12.105 0.984 1.00 91.31 130 LEU A N 1
ATOM 978 C CA . LEU A 1 130 ? -14.052 -12.380 2.382 1.00 91.31 130 LEU A CA 1
ATOM 979 C C . LEU A 1 130 ? -14.552 -11.117 3.099 1.00 91.31 130 LEU A C 1
ATOM 981 O O . LEU A 1 130 ? -15.581 -11.152 3.777 1.00 91.31 130 LEU A O 1
ATOM 985 N N . ASN A 1 131 ? -13.870 -9.988 2.899 1.00 93.25 131 ASN A N 1
ATOM 986 C CA . ASN A 1 131 ? -14.247 -8.722 3.523 1.00 93.25 131 ASN A CA 1
ATOM 987 C C . ASN A 1 131 ? -15.559 -8.159 2.965 1.00 93.25 131 ASN A C 1
ATOM 989 O O . ASN A 1 131 ? -16.397 -7.707 3.740 1.00 93.25 131 ASN A O 1
ATOM 993 N N . ILE A 1 132 ? -15.770 -8.204 1.646 1.00 94.31 132 ILE A N 1
ATOM 994 C CA . ILE A 1 13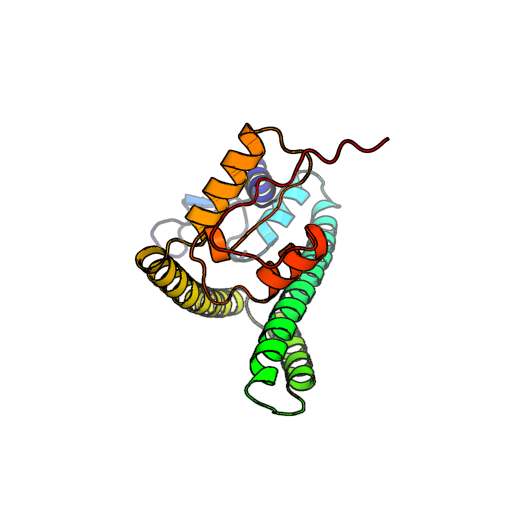2 ? -17.001 -7.723 1.003 1.00 94.31 132 ILE A CA 1
ATOM 995 C C . ILE A 1 132 ? -18.202 -8.525 1.498 1.00 94.31 132 ILE A C 1
ATOM 997 O O . ILE A 1 132 ? -19.195 -7.932 1.912 1.00 94.31 132 ILE A O 1
ATOM 1001 N N . VAL A 1 133 ? -18.112 -9.858 1.512 1.00 93.38 133 VAL A N 1
ATOM 1002 C CA . VAL A 1 133 ? -19.197 -10.712 2.017 1.00 93.38 133 VAL A CA 1
ATOM 1003 C C . VAL A 1 133 ? -19.487 -10.401 3.487 1.00 93.38 133 VAL A C 1
ATOM 1005 O O . VAL A 1 133 ? -20.649 -10.234 3.855 1.00 93.38 133 VAL A O 1
ATOM 1008 N N . GLY A 1 134 ? -18.449 -10.237 4.314 1.00 91.19 134 GLY A N 1
ATOM 1009 C CA . GLY A 1 134 ? -18.602 -9.832 5.713 1.00 91.19 134 GLY A CA 1
ATOM 1010 C C . GLY A 1 134 ? -19.310 -8.483 5.870 1.00 91.19 134 GLY A C 1
ATOM 1011 O O . GLY A 1 134 ? -20.271 -8.374 6.633 1.00 91.19 134 GLY A O 1
ATOM 1012 N N . ILE A 1 135 ? -18.892 -7.470 5.104 1.00 90.75 135 ILE A N 1
ATOM 1013 C CA . ILE A 1 135 ? -19.517 -6.141 5.100 1.00 90.75 135 ILE A CA 1
ATOM 1014 C C . ILE A 1 135 ? -20.982 -6.239 4.677 1.00 90.75 135 ILE A C 1
ATOM 1016 O O . ILE A 1 135 ? -21.827 -5.647 5.342 1.00 90.75 135 ILE A O 1
ATOM 1020 N N . LEU A 1 136 ? -21.308 -7.000 3.629 1.00 91.31 136 LEU A N 1
ATOM 1021 C CA . LEU A 1 136 ? -22.687 -7.162 3.162 1.00 91.31 136 LEU A CA 1
ATOM 1022 C C . LEU A 1 136 ? -23.573 -7.820 4.224 1.00 91.31 136 LEU A C 1
ATOM 1024 O O . LEU A 1 136 ? -24.653 -7.309 4.509 1.00 91.31 136 LEU A O 1
ATOM 1028 N N . ILE A 1 137 ? -23.116 -8.902 4.859 1.00 89.38 137 ILE A N 1
ATOM 1029 C CA . ILE A 1 137 ? -23.875 -9.575 5.925 1.00 89.38 137 ILE A CA 1
ATOM 1030 C C . ILE A 1 137 ? -24.134 -8.609 7.090 1.00 89.38 137 ILE A C 1
ATOM 1032 O O . ILE A 1 137 ? -25.272 -8.457 7.536 1.00 89.38 137 ILE A O 1
ATOM 1036 N N . ILE A 1 138 ? -23.096 -7.909 7.558 1.00 86.62 138 ILE A N 1
ATOM 1037 C CA . ILE A 1 138 ? -23.210 -6.940 8.660 1.00 86.62 138 ILE A CA 1
ATOM 1038 C C . ILE A 1 138 ? -24.130 -5.773 8.270 1.00 86.62 138 ILE A C 1
ATOM 1040 O O . ILE A 1 138 ? -24.931 -5.300 9.086 1.00 86.62 138 ILE A O 1
ATOM 1044 N N . PHE A 1 139 ? -24.038 -5.323 7.018 1.00 86.25 139 PHE A N 1
ATOM 1045 C CA . PHE A 1 139 ? -24.867 -4.263 6.465 1.00 86.25 139 PHE A CA 1
ATOM 1046 C C . PHE A 1 139 ? -26.345 -4.658 6.429 1.00 86.25 139 PHE A C 1
ATOM 1048 O O . PHE A 1 139 ? -27.178 -3.872 6.864 1.00 86.25 139 PHE A O 1
ATOM 1055 N N . PHE A 1 140 ? -26.698 -5.866 5.985 1.00 84.62 140 PHE A N 1
ATOM 1056 C CA . PHE A 1 140 ? -28.099 -6.299 5.964 1.00 84.62 140 PHE A CA 1
ATOM 1057 C C . PHE A 1 140 ? -28.660 -6.606 7.357 1.00 84.62 140 PHE A C 1
ATOM 1059 O O . PHE A 1 140 ? -29.858 -6.431 7.567 1.00 84.62 140 PHE A O 1
ATOM 1066 N N . MET A 1 141 ? -27.819 -7.013 8.312 1.00 79.94 141 MET A N 1
ATOM 1067 C CA . MET A 1 141 ? -28.282 -7.425 9.639 1.00 79.94 141 MET A CA 1
ATOM 1068 C C . MET A 1 141 ? -28.502 -6.257 10.611 1.00 79.94 141 MET A C 1
ATOM 1070 O O . MET A 1 141 ? -29.558 -6.176 11.230 1.00 79.94 141 MET A O 1
ATOM 1074 N N . SER A 1 142 ? -27.527 -5.352 10.758 1.00 73.00 142 SER A N 1
ATOM 1075 C CA . SER A 1 142 ? -27.557 -4.342 11.838 1.00 73.00 142 SER A CA 1
ATOM 1076 C C . SER A 1 142 ? -27.247 -2.911 11.398 1.00 73.00 142 SER A C 1
ATOM 1078 O O . SER A 1 142 ? -27.451 -1.988 12.190 1.00 73.00 142 SER A O 1
ATOM 1080 N N . LYS A 1 143 ? -26.738 -2.705 10.172 1.00 82.94 143 LYS A N 1
ATOM 1081 C CA . LYS A 1 143 ? -26.271 -1.398 9.659 1.00 82.94 143 LYS A CA 1
ATOM 1082 C C . LYS A 1 143 ? -25.464 -0.565 10.685 1.00 82.94 143 LYS A C 1
ATOM 1084 O O . LYS A 1 143 ? -25.670 0.646 10.765 1.00 82.94 143 LYS A O 1
ATOM 1089 N N . PRO A 1 144 ? -24.544 -1.157 11.475 1.00 82.31 144 PRO A N 1
ATOM 1090 C CA . PRO A 1 144 ? -23.907 -0.452 12.590 1.00 82.31 144 PRO A CA 1
ATOM 1091 C C . PRO A 1 144 ? -23.082 0.753 12.121 1.00 82.31 144 PRO A C 1
ATOM 1093 O O . PRO A 1 144 ? -23.100 1.791 12.769 1.00 82.31 144 PRO A O 1
ATOM 1096 N N . ALA A 1 145 ? -22.426 0.643 10.960 1.00 83.88 145 ALA A N 1
ATOM 1097 C CA . ALA A 1 145 ? -21.646 1.730 10.373 1.00 83.88 145 ALA A CA 1
ATOM 1098 C C . ALA A 1 145 ? -22.512 2.937 9.977 1.00 83.88 145 ALA A C 1
ATOM 1100 O O . ALA A 1 145 ? -22.107 4.068 10.213 1.00 83.88 145 ALA A O 1
ATOM 1101 N N . LEU A 1 146 ? -23.713 2.709 9.426 1.00 85.94 146 LEU A N 1
ATOM 1102 C CA . LEU A 1 146 ? -24.636 3.799 9.092 1.00 85.94 146 LEU A CA 1
ATOM 1103 C C . LEU A 1 146 ? -25.188 4.461 10.352 1.00 85.94 146 LEU A C 1
ATOM 1105 O O . LEU A 1 146 ? -25.222 5.678 10.415 1.00 85.94 146 LEU A O 1
ATOM 1109 N N . LYS A 1 147 ? -25.564 3.677 11.369 1.00 86.19 147 LYS A N 1
ATOM 1110 C CA . LYS A 1 147 ? -26.032 4.230 12.648 1.00 86.19 147 LYS A CA 1
ATOM 1111 C C . LYS A 1 147 ? -24.967 5.093 13.322 1.00 86.19 147 LYS A C 1
ATOM 1113 O O . LYS A 1 147 ? -25.276 6.182 13.781 1.00 86.19 147 LYS A O 1
ATOM 1118 N N . ALA A 1 148 ? -23.721 4.619 13.340 1.00 87.19 148 ALA A N 1
ATOM 1119 C CA . ALA A 1 148 ? -22.596 5.379 13.873 1.00 87.19 148 ALA A CA 1
ATOM 1120 C C . ALA A 1 148 ? -22.306 6.646 13.052 1.00 87.19 148 ALA A C 1
ATOM 1122 O O . ALA A 1 148 ? -21.962 7.676 13.621 1.00 87.19 148 ALA A O 1
ATOM 1123 N N . LEU A 1 149 ? -22.464 6.586 11.724 1.00 88.06 149 LEU A N 1
ATOM 1124 C CA . LEU A 1 149 ? -22.317 7.756 10.862 1.00 88.06 149 LEU A CA 1
ATOM 1125 C C . LEU A 1 149 ? -23.419 8.791 11.119 1.00 88.06 149 LEU A C 1
ATOM 1127 O O . LEU A 1 149 ? -23.112 9.967 11.254 1.00 88.06 149 LEU A O 1
ATOM 1131 N N . THR A 1 150 ? -24.680 8.366 11.223 1.00 88.12 150 THR A N 1
ATOM 1132 C CA . THR A 1 150 ? -25.804 9.268 11.510 1.00 88.12 150 THR A CA 1
ATOM 1133 C C . THR A 1 150 ? -25.652 9.940 12.874 1.00 88.12 150 THR A C 1
ATOM 1135 O O . THR A 1 150 ? -25.807 11.152 12.954 1.00 88.12 150 THR A O 1
ATOM 1138 N N . ASP A 1 151 ? -25.266 9.191 13.912 1.00 88.38 151 ASP A N 1
ATOM 1139 C CA . ASP A 1 151 ? -24.960 9.741 15.243 1.00 88.38 151 ASP A CA 1
ATOM 1140 C C . ASP A 1 151 ? -23.847 10.803 15.182 1.00 88.38 151 ASP A C 1
ATOM 1142 O O . ASP A 1 151 ? -23.986 11.904 15.715 1.00 88.38 151 ASP A O 1
ATOM 1146 N N . TYR A 1 152 ? -22.770 10.521 14.441 1.00 88.50 152 TYR A N 1
ATOM 1147 C CA . TYR A 1 152 ? -21.689 11.483 14.229 1.00 88.50 152 TYR A CA 1
ATOM 1148 C C . TYR A 1 152 ? -22.153 12.747 13.484 1.00 88.50 152 TYR A C 1
ATOM 1150 O O . TYR A 1 152 ? -21.819 13.861 13.889 1.00 88.50 152 TYR A O 1
ATOM 1158 N N . GLU A 1 153 ? -22.936 12.600 12.412 1.00 90.19 153 GLU A N 1
ATOM 1159 C CA . GLU A 1 153 ? -23.466 13.729 11.638 1.00 90.19 153 GLU A CA 1
ATOM 1160 C C . GLU A 1 153 ? -24.460 14.579 12.443 1.00 90.19 153 GLU A C 1
ATOM 1162 O O . GLU A 1 153 ? -24.493 15.800 12.283 1.00 90.19 153 GLU A O 1
ATOM 1167 N N . GLU A 1 154 ? -25.271 13.967 13.309 1.00 90.31 154 GLU A N 1
ATOM 1168 C CA . GLU A 1 154 ? -26.183 14.680 14.208 1.00 90.31 154 GLU A CA 1
ATOM 1169 C C . GLU A 1 154 ? -25.412 15.510 15.237 1.00 90.31 154 GLU A C 1
ATOM 1171 O O . GLU A 1 154 ? -25.684 16.705 15.370 1.00 90.31 154 GLU A O 1
ATOM 1176 N N . GLN A 1 155 ? -24.390 14.936 15.880 1.00 87.31 155 GLN A N 1
ATOM 1177 C CA . GLN A 1 155 ? -23.506 15.672 16.793 1.00 87.31 155 GLN A CA 1
ATOM 1178 C C . GLN A 1 155 ? -22.750 16.796 16.072 1.00 87.31 155 GLN A C 1
ATOM 1180 O O . GLN A 1 155 ? -22.611 17.902 16.594 1.00 87.31 155 GLN A O 1
ATOM 1185 N N . GLN A 1 156 ? -22.315 16.561 14.831 1.00 90.38 156 GLN A N 1
ATOM 1186 C CA . GLN A 1 156 ? -21.661 17.593 14.031 1.00 90.38 156 GLN A CA 1
ATOM 1187 C C . GLN A 1 156 ? -22.617 18.754 13.712 1.00 90.38 156 GLN A C 1
ATOM 1189 O O . GLN A 1 156 ? -22.228 19.916 13.823 1.00 90.38 156 GLN A O 1
ATOM 1194 N N . LYS A 1 157 ? -23.876 18.464 13.351 1.00 90.25 157 LYS A N 1
ATOM 1195 C CA . LYS A 1 157 ? -24.910 19.483 13.083 1.00 90.25 157 LYS A CA 1
ATOM 1196 C C . LYS A 1 157 ? -25.309 20.261 14.333 1.00 90.25 157 LYS A C 1
ATOM 1198 O O . LYS A 1 157 ? -25.624 21.442 14.232 1.00 90.25 157 LYS A O 1
ATOM 1203 N N . GLN A 1 158 ? -25.285 19.610 15.491 1.00 88.62 158 GLN A N 1
ATOM 1204 C CA . GLN A 1 158 ? -25.527 20.240 16.789 1.00 88.62 158 GLN A CA 1
ATOM 1205 C C . GLN A 1 158 ? -24.359 21.130 17.245 1.00 88.62 158 GLN A C 1
ATOM 1207 O O . GLN A 1 158 ? -24.492 21.846 18.232 1.00 88.62 158 GLN A O 1
ATOM 1212 N N . GLY A 1 159 ? -23.229 21.125 16.524 1.00 85.38 159 GLY A N 1
ATOM 1213 C CA . GLY A 1 159 ? -22.074 21.966 16.833 1.00 85.38 159 GLY A CA 1
ATOM 1214 C C . GLY A 1 159 ? -21.343 21.546 18.107 1.00 85.38 159 GLY A C 1
ATOM 1215 O O . GLY A 1 159 ? -20.692 22.379 18.735 1.00 85.38 159 GLY A O 1
ATOM 1216 N N . VAL A 1 160 ? -21.459 20.274 18.506 1.00 84.12 160 VAL A N 1
ATOM 1217 C CA . VAL A 1 160 ? -20.843 19.770 19.737 1.00 84.12 160 VAL A CA 1
ATOM 1218 C C . VAL A 1 160 ? -19.318 19.822 19.602 1.00 84.12 160 VAL A C 1
ATOM 1220 O O . VAL A 1 160 ? -18.748 19.390 18.600 1.00 84.12 160 VAL A O 1
ATOM 1223 N N . THR A 1 161 ? -18.640 20.363 20.614 1.00 78.94 161 THR A N 1
ATOM 1224 C CA . THR A 1 161 ? -17.173 20.484 20.651 1.00 78.94 161 THR A CA 1
ATOM 1225 C C . THR A 1 161 ? -16.489 19.163 21.005 1.00 78.94 161 THR A C 1
ATOM 1227 O O . THR A 1 161 ? -15.364 18.909 20.570 1.00 78.94 161 THR A O 1
ATOM 1230 N N . GLU A 1 162 ? -17.180 18.289 21.742 1.00 81.19 162 GLU A N 1
ATOM 1231 C CA . GLU A 1 162 ? -16.734 16.940 22.071 1.00 81.19 162 GLU A CA 1
ATOM 1232 C C . GLU A 1 162 ? -17.692 15.867 21.555 1.00 81.19 162 GLU A C 1
ATOM 1234 O O . GLU A 1 162 ? -18.810 15.706 22.034 1.00 81.19 162 GLU A O 1
ATOM 1239 N N . PHE A 1 163 ? -17.199 15.052 20.625 1.00 85.06 163 PHE A N 1
ATOM 1240 C CA . PHE A 1 163 ? -17.933 13.893 20.135 1.00 85.06 163 PHE A CA 1
ATOM 1241 C C . PHE A 1 163 ? -17.899 12.751 21.158 1.00 85.06 163 PHE A C 1
ATOM 1243 O O . PHE A 1 163 ? -16.824 12.351 21.642 1.00 85.06 163 PHE A O 1
ATOM 1250 N N . THR A 1 164 ? -19.071 12.183 21.436 1.00 85.38 164 THR A N 1
ATOM 1251 C CA . THR A 1 164 ? -19.235 10.976 22.256 1.00 85.38 164 THR A CA 1
ATOM 1252 C C . THR A 1 164 ? -19.922 9.894 21.431 1.00 85.38 164 THR A C 1
ATOM 1254 O O . THR A 1 164 ? -20.685 10.185 20.526 1.00 85.38 164 THR A O 1
ATOM 1257 N N . PHE A 1 165 ? -19.609 8.622 21.674 1.00 86.56 165 PHE A N 1
ATOM 1258 C CA . PHE A 1 165 ? -20.215 7.517 20.927 1.00 86.56 165 PHE A CA 1
ATOM 1259 C C . PHE A 1 165 ? -20.765 6.500 21.917 1.00 86.56 165 PHE A C 1
ATOM 1261 O O . PHE A 1 165 ? -19.985 5.837 22.606 1.00 86.56 165 PHE A O 1
ATOM 1268 N N . ASN A 1 166 ? -22.094 6.401 22.001 1.00 86.44 166 ASN A N 1
ATOM 1269 C CA . ASN A 1 166 ? -22.782 5.422 22.837 1.00 86.44 166 ASN A CA 1
ATOM 1270 C C . ASN A 1 166 ? -23.288 4.252 21.965 1.00 86.44 166 ASN A C 1
ATOM 1272 O O . ASN A 1 166 ? -24.359 4.347 21.358 1.00 86.44 166 ASN A O 1
ATOM 1276 N N . PRO A 1 167 ? -22.560 3.120 21.902 1.00 83.00 167 PRO A N 1
ATOM 1277 C CA . PRO A 1 167 ? -22.962 1.988 21.067 1.00 83.00 167 PRO A CA 1
ATOM 1278 C C . PRO A 1 167 ? -24.267 1.324 21.539 1.00 83.00 167 PRO A C 1
ATOM 1280 O O . PRO A 1 167 ? -25.011 0.799 20.709 1.00 83.00 167 PRO A O 1
ATOM 1283 N N . VAL A 1 168 ? -24.574 1.375 22.843 1.00 84.62 168 VAL A N 1
ATOM 1284 C CA . VAL A 1 168 ? -25.766 0.745 23.436 1.00 84.62 168 VAL A CA 1
ATOM 1285 C C . VAL A 1 168 ? -27.035 1.491 23.025 1.00 84.62 168 VAL A C 1
ATOM 1287 O O . VAL A 1 168 ? -28.002 0.850 22.613 1.00 84.62 168 VAL A O 1
ATOM 1290 N N . ALA A 1 169 ? -27.008 2.827 23.039 1.00 82.88 169 ALA A N 1
ATOM 1291 C CA . ALA A 1 169 ? -28.113 3.661 22.554 1.00 82.88 169 ALA A CA 1
ATOM 1292 C C . ALA A 1 169 ? -28.434 3.403 21.070 1.00 82.88 169 ALA A C 1
ATOM 1294 O O . ALA A 1 169 ? -29.594 3.371 20.668 1.00 82.88 169 ALA A O 1
ATOM 1295 N N . LEU A 1 170 ? -27.414 3.113 20.256 1.00 82.44 170 LEU A N 1
ATOM 1296 C CA . LEU A 1 170 ? -27.573 2.794 18.831 1.00 82.44 170 LEU A CA 1
ATOM 1297 C C . LEU A 1 170 ? -27.971 1.325 18.569 1.00 82.44 170 LEU A C 1
ATOM 1299 O O . LEU A 1 170 ? -28.182 0.909 17.419 1.00 82.44 170 LEU A O 1
ATOM 1303 N N . GLY A 1 171 ? -28.089 0.508 19.620 1.00 81.44 171 GLY A N 1
ATOM 1304 C CA . GLY A 1 171 ? -28.393 -0.920 19.527 1.00 81.44 171 GLY A CA 1
ATOM 1305 C C . GLY A 1 171 ? -27.263 -1.748 18.904 1.00 81.44 171 GLY A C 1
ATOM 1306 O O . GLY A 1 171 ? -27.526 -2.791 18.301 1.00 81.44 171 GLY A O 1
ATOM 1307 N N . ILE A 1 172 ? -26.015 -1.280 19.001 1.00 82.62 172 ILE A N 1
ATOM 1308 C CA . ILE A 1 172 ? -24.816 -1.985 18.539 1.00 82.62 172 ILE A CA 1
ATOM 1309 C C . ILE A 1 172 ? -24.312 -2.860 19.692 1.00 82.62 172 ILE A C 1
ATOM 1311 O O . ILE A 1 172 ? -23.913 -2.358 20.736 1.00 82.62 172 ILE A O 1
ATOM 1315 N N . LYS A 1 173 ? -24.341 -4.184 19.507 1.00 80.62 173 LYS A N 1
ATOM 1316 C CA . LYS A 1 173 ? -23.927 -5.165 20.526 1.00 80.62 173 LYS A CA 1
ATOM 1317 C C . LYS A 1 173 ? -22.460 -5.568 20.3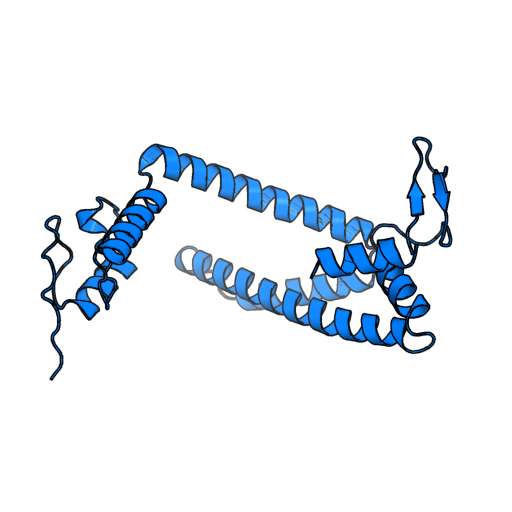53 1.00 80.62 173 LYS A C 1
ATOM 1319 O O . LYS A 1 173 ? -21.988 -5.657 19.221 1.00 80.62 173 LYS A O 1
ATOM 1324 N N . GLY A 1 174 ? -21.780 -5.884 21.459 1.00 79.81 174 GLY A N 1
ATOM 1325 C CA . GLY A 1 174 ? -20.400 -6.397 21.456 1.00 79.81 174 GLY A CA 1
ATOM 1326 C C . GLY A 1 174 ? -19.346 -5.330 21.151 1.00 79.81 174 GLY A C 1
ATOM 1327 O O . GLY A 1 174 ? -18.307 -5.628 20.566 1.00 79.81 174 GLY A O 1
ATOM 1328 N N . ALA A 1 175 ? -19.632 -4.074 21.495 1.00 83.25 175 ALA A N 1
ATOM 1329 C CA . ALA A 1 175 ? -18.747 -2.939 21.267 1.00 83.25 175 ALA A CA 1
ATOM 1330 C C . ALA A 1 175 ? -17.938 -2.599 22.534 1.00 83.25 175 ALA A C 1
ATOM 1332 O O . ALA A 1 175 ? -17.805 -1.427 22.881 1.00 83.25 175 ALA A O 1
ATOM 1333 N N . ASP A 1 176 ? -17.373 -3.612 23.201 1.00 85.00 176 ASP A N 1
ATOM 1334 C CA . ASP A 1 176 ? -16.788 -3.518 24.552 1.00 85.00 176 ASP A CA 1
ATOM 1335 C C . ASP A 1 176 ? -15.782 -2.362 24.699 1.00 85.00 176 ASP A C 1
ATOM 1337 O O . ASP A 1 176 ? -15.848 -1.561 25.631 1.00 85.00 176 ASP A O 1
ATOM 1341 N N . TYR A 1 177 ? -14.882 -2.211 23.720 1.00 87.12 177 TYR A N 1
ATOM 1342 C CA . TYR A 1 177 ? -13.900 -1.121 23.705 1.00 87.12 177 TYR A CA 1
ATOM 1343 C C . TYR A 1 177 ? -14.559 0.268 23.689 1.00 87.12 177 TYR A C 1
ATOM 1345 O O . TYR A 1 177 ? -14.090 1.198 24.349 1.00 87.12 177 TYR A O 1
ATOM 1353 N N . TRP A 1 178 ? -15.634 0.423 22.916 1.00 85.25 178 TRP A N 1
ATOM 1354 C CA . TRP A 1 178 ? -16.348 1.689 22.777 1.00 85.25 178 TRP A CA 1
ATOM 1355 C C . TRP A 1 178 ? -17.213 1.985 23.999 1.00 85.25 178 TRP A C 1
ATOM 1357 O O . TRP A 1 178 ? -17.276 3.136 24.419 1.00 85.25 178 TRP A O 1
ATOM 1367 N N . GLU A 1 179 ? -17.782 0.959 24.628 1.00 87.81 179 GLU A N 1
ATOM 1368 C CA . GLU A 1 179 ? -18.486 1.083 25.905 1.00 87.81 179 GLU A CA 1
ATOM 1369 C C . GLU A 1 179 ? -17.550 1.555 27.026 1.00 87.81 179 GLU A C 1
ATOM 1371 O O . GLU A 1 179 ? -17.875 2.484 27.766 1.00 87.81 179 GLU A O 1
ATOM 1376 N N . GLU A 1 180 ? -16.350 0.978 27.132 1.00 87.12 180 GLU A N 1
ATOM 1377 C CA . GLU A 1 180 ? -15.331 1.429 28.088 1.00 87.12 180 GLU A CA 1
ATOM 1378 C C . GLU A 1 180 ? -14.799 2.828 27.769 1.00 87.12 180 GLU A C 1
ATOM 1380 O O . GLU A 1 180 ? -14.503 3.617 28.670 1.00 87.12 180 GLU A O 1
ATOM 1385 N N . LYS A 1 181 ? -14.638 3.159 26.484 1.00 86.94 181 LYS A N 1
ATOM 1386 C CA . LYS A 1 181 ? -14.226 4.501 26.064 1.00 86.94 181 LYS A CA 1
ATOM 1387 C C . LYS A 1 181 ? -15.288 5.544 26.419 1.00 86.94 181 LYS A C 1
ATOM 1389 O O . LYS A 1 181 ? -14.912 6.607 26.905 1.00 86.94 181 LYS A O 1
ATOM 1394 N N . TYR A 1 182 ? -16.570 5.227 26.232 1.00 86.38 182 TYR A N 1
ATOM 1395 C CA . TYR A 1 182 ? -17.682 6.073 26.661 1.00 86.38 182 TYR A CA 1
ATOM 1396 C C . TYR A 1 182 ? -17.634 6.294 28.177 1.00 86.38 182 TYR A C 1
ATOM 1398 O O . TYR A 1 182 ? -17.522 7.438 28.605 1.00 86.38 182 TYR A O 1
ATOM 1406 N N . LYS A 1 183 ? -17.546 5.216 28.974 1.00 87.56 183 LYS A N 1
ATOM 1407 C CA . LYS A 1 183 ? -17.413 5.289 30.445 1.00 87.56 183 LYS A CA 1
ATOM 1408 C C . LYS A 1 183 ? -16.265 6.181 30.901 1.00 87.56 183 LYS A C 1
ATOM 1410 O O . LYS A 1 183 ? -16.432 6.978 31.814 1.00 87.56 183 LYS A O 1
ATOM 1415 N N . ARG A 1 184 ? -15.091 6.055 30.274 1.00 86.12 184 ARG A N 1
ATOM 1416 C CA . ARG A 1 184 ? -13.915 6.868 30.621 1.00 86.12 184 ARG A CA 1
ATOM 1417 C C . ARG A 1 184 ? -14.091 8.349 30.302 1.00 86.12 184 ARG A C 1
ATOM 1419 O O . ARG A 1 184 ? -13.491 9.165 30.989 1.00 86.12 184 ARG A O 1
ATOM 1426 N N . LYS A 1 185 ? -14.861 8.685 29.266 1.00 84.00 185 LYS A N 1
ATOM 1427 C CA . LYS A 1 185 ? -15.107 10.075 28.866 1.00 84.00 185 LYS A CA 1
ATOM 1428 C C . LYS A 1 185 ? -16.231 10.730 29.664 1.00 84.00 185 LYS A C 1
ATOM 1430 O O . LYS A 1 185 ? -16.064 11.852 30.113 1.00 84.00 185 LYS A O 1
ATOM 1435 N N . THR A 1 186 ? -17.359 10.045 29.829 1.00 82.06 186 THR A N 1
ATOM 1436 C CA . THR A 1 186 ? -18.575 10.628 30.420 1.00 82.06 186 THR A CA 1
ATOM 1437 C C . THR A 1 186 ? -18.731 10.311 31.906 1.00 82.06 186 THR A C 1
ATOM 1439 O O . THR A 1 186 ? -19.596 10.875 32.568 1.00 82.06 186 THR A O 1
ATOM 1442 N N . GLY A 1 187 ? -17.944 9.372 32.443 1.00 82.12 187 GLY A N 1
ATOM 1443 C CA . GLY A 1 187 ? -18.112 8.847 33.801 1.00 82.12 187 GLY A CA 1
ATOM 1444 C C . GLY A 1 187 ? -19.354 7.963 33.980 1.00 82.12 187 GLY A C 1
ATOM 1445 O O . GLY A 1 187 ? -19.561 7.418 35.062 1.00 82.12 187 GLY A O 1
ATOM 1446 N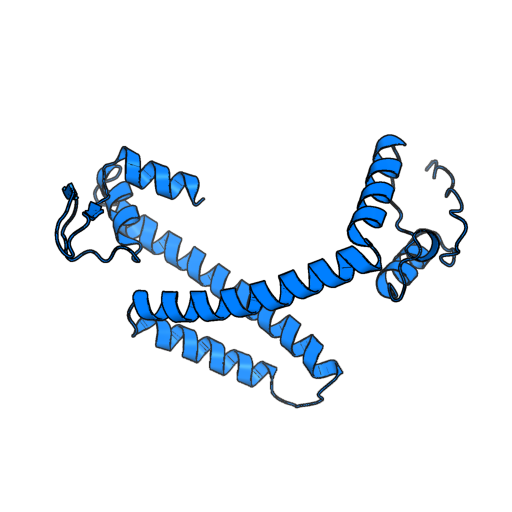 N . GLN A 1 188 ? -20.171 7.788 32.935 1.00 79.38 188 GLN A N 1
ATOM 1447 C CA . GLN A 1 188 ? -21.441 7.065 32.980 1.00 79.38 188 GLN A CA 1
ATOM 1448 C C . GLN A 1 188 ? -21.361 5.747 32.208 1.00 79.38 188 GLN A C 1
ATOM 1450 O O . GLN A 1 188 ? -20.703 5.637 31.172 1.00 79.38 188 GLN A O 1
ATOM 1455 N N . ALA A 1 189 ? -22.065 4.724 32.698 1.00 80.81 189 ALA A N 1
ATOM 1456 C CA . ALA A 1 189 ? -22.261 3.505 31.925 1.00 80.81 189 ALA A CA 1
ATOM 1457 C C . ALA A 1 189 ? -23.118 3.807 30.679 1.00 80.81 189 ALA A C 1
ATOM 1459 O O . ALA A 1 189 ? -24.087 4.553 30.791 1.00 80.81 189 ALA A O 1
ATOM 1460 N N . PRO A 1 190 ? -22.789 3.243 29.504 1.00 78.31 190 PRO A N 1
ATOM 1461 C CA . PRO A 1 190 ? -23.604 3.396 28.312 1.00 78.31 190 PRO A CA 1
ATOM 1462 C C . PRO A 1 190 ? -24.943 2.693 28.541 1.00 78.31 190 PRO A C 1
ATOM 1464 O O . PRO A 1 190 ? -25.003 1.475 28.711 1.00 78.31 190 PRO A O 1
ATOM 1467 N N . THR A 1 191 ? -26.011 3.478 28.594 1.00 79.81 191 THR A N 1
ATOM 1468 C CA . THR A 1 191 ? -27.397 3.015 28.695 1.00 79.81 191 THR A CA 1
ATOM 1469 C C . THR A 1 191 ? -28.112 3.246 27.363 1.00 79.81 191 THR A C 1
ATOM 1471 O O . THR A 1 191 ? -27.588 3.896 26.456 1.00 79.81 191 THR A O 1
ATOM 1474 N N . THR A 1 192 ? -29.312 2.682 27.217 1.00 72.88 192 THR A N 1
ATOM 1475 C CA . THR A 1 192 ? -30.182 2.894 26.047 1.00 72.88 192 THR A CA 1
ATOM 1476 C C . THR A 1 192 ? -30.740 4.313 25.946 1.00 72.88 192 THR A C 1
ATOM 1478 O O . THR A 1 192 ? -31.248 4.682 24.893 1.00 72.88 192 THR A O 1
ATOM 1481 N N . GLU A 1 193 ? -30.650 5.103 27.014 1.00 59.50 193 GLU A N 1
ATOM 1482 C CA . GLU A 1 193 ? -31.034 6.510 27.021 1.00 59.50 193 GLU A CA 1
ATOM 1483 C C . GLU A 1 193 ? -29.789 7.358 26.759 1.00 59.50 193 GLU A C 1
ATOM 1485 O O . GLU A 1 193 ? -28.811 7.298 27.505 1.00 59.50 193 GLU A O 1
ATOM 1490 N N . THR A 1 194 ? -29.800 8.134 25.675 1.00 54.69 194 THR A N 1
ATOM 1491 C CA . THR A 1 194 ? -28.771 9.144 25.424 1.00 54.69 194 THR A CA 1
ATOM 1492 C C . THR A 1 194 ? -28.954 10.252 26.454 1.00 54.69 194 THR A C 1
ATOM 1494 O O . THR A 1 194 ? -29.733 11.178 26.238 1.00 54.69 194 THR A O 1
ATOM 1497 N N . THR A 1 195 ? -28.267 10.166 27.593 1.00 48.62 195 THR A N 1
ATOM 1498 C CA . THR A 1 195 ? -28.116 11.325 28.472 1.00 48.62 195 THR A CA 1
ATOM 1499 C C . THR A 1 195 ? -27.328 12.355 27.672 1.00 48.62 195 THR A C 1
ATOM 1501 O O . THR A 1 195 ? -26.129 12.174 27.447 1.00 48.62 195 THR A O 1
ATOM 1504 N N . ALA A 1 196 ? -28.016 13.384 27.169 1.00 45.88 196 ALA A N 1
ATOM 1505 C CA . ALA A 1 196 ? -27.388 14.561 26.588 1.00 45.88 196 ALA A CA 1
ATOM 1506 C C . ALA A 1 196 ? -26.380 15.059 27.622 1.00 45.88 196 ALA A C 1
ATOM 1508 O O . ALA A 1 196 ? -26.764 15.518 28.695 1.00 45.88 196 ALA A O 1
ATOM 1509 N N . THR A 1 197 ? -25.097 14.811 27.375 1.00 45.88 197 THR A N 1
ATOM 1510 C CA . THR A 1 197 ? -24.062 15.211 28.315 1.00 45.88 197 THR A CA 1
ATOM 1511 C C . THR A 1 197 ? -23.970 16.716 28.183 1.00 45.88 197 THR A C 1
ATOM 1513 O O . THR A 1 197 ? -23.742 17.228 27.086 1.00 45.88 197 THR A O 1
ATOM 1516 N N . ASP A 1 198 ? -24.264 17.383 29.293 1.00 40.94 198 ASP A N 1
ATOM 1517 C CA . ASP A 1 198 ? -24.244 18.823 29.455 1.00 40.94 198 ASP A CA 1
ATOM 1518 C C . ASP A 1 198 ? -23.044 19.438 28.739 1.00 40.94 198 ASP A C 1
ATOM 1520 O O . ASP A 1 198 ? -21.924 18.921 28.793 1.00 40.94 198 ASP A O 1
ATOM 1524 N N . THR A 1 199 ? -23.301 20.562 28.076 1.00 37.34 199 THR A N 1
ATOM 1525 C CA . THR A 1 199 ? -22.292 21.520 27.642 1.00 37.34 199 THR A CA 1
ATOM 1526 C C . THR A 1 199 ? -21.265 21.685 28.758 1.00 37.34 199 THR A C 1
ATOM 1528 O O . THR A 1 199 ? -21.544 22.334 29.766 1.00 37.34 199 THR A O 1
ATOM 1531 N N . VAL A 1 200 ? -20.090 21.071 28.602 1.00 38.53 200 VAL A N 1
ATOM 1532 C CA . VAL A 1 200 ? -18.952 21.314 29.486 1.00 38.53 200 VAL A CA 1
ATOM 1533 C C . VAL A 1 200 ? -18.461 22.720 29.163 1.00 38.53 200 VAL A C 1
ATOM 1535 O O . VAL A 1 200 ? -17.581 22.928 28.330 1.00 38.53 200 VAL A O 1
ATOM 1538 N N . GLU A 1 201 ? -19.106 23.699 29.786 1.00 33.88 201 GLU A N 1
ATOM 1539 C CA . GLU A 1 201 ? -18.609 25.055 29.941 1.00 33.88 201 GLU A CA 1
ATOM 1540 C C . GLU A 1 201 ? -17.361 24.942 30.831 1.00 33.88 201 GLU A C 1
ATOM 1542 O O . GLU A 1 201 ? -17.449 24.692 32.035 1.00 33.88 201 GLU A O 1
ATOM 1547 N N . GLN A 1 202 ? -16.177 24.974 30.214 1.00 30.77 202 GLN A N 1
ATOM 1548 C CA . GLN A 1 202 ? -14.917 25.085 30.951 1.00 30.77 202 GLN A CA 1
ATOM 1549 C C . GLN A 1 202 ? -14.683 26.559 31.341 1.00 30.77 202 GLN A C 1
ATOM 1551 O O . GLN A 1 202 ? -15.031 27.433 30.546 1.00 30.77 202 GLN A O 1
ATOM 1556 N N . PRO A 1 203 ? -14.126 26.826 32.541 1.00 39.38 203 PRO A N 1
ATOM 1557 C CA . PRO A 1 203 ? -13.915 28.174 33.081 1.00 39.38 203 PRO A CA 1
ATOM 1558 C C . PRO A 1 203 ? -12.880 29.010 32.318 1.00 39.38 203 PRO A C 1
ATOM 1560 O O . PRO A 1 203 ? -11.962 28.419 31.702 1.00 39.38 203 PRO A O 1
#

Foldseek 3Di:
DVVVLVCLLVVQVLDWAADPDPPDTPDDPDDPPDDPLDCVSSLVSQCSVPPPVSNVVVVVVVVVVVVVVLVVVLVVVVVVVVVVCVVVVDPCPNVVSVVVSVVVVVVVVVDDSVVVVVVVCVVVVVVVVVVVVVCVVCCVPQVQVVLQVVLVVVCVVVVPPDDADQCVLSVNPPPVVSQVVNCVVQVDGRDVDPPPRDDPPDD

pLDDT: mean 85.36, std 11.45, range [30.77, 95.56]